Protein AF-A0A952HB57-F1 (afdb_monomer)

Mean predicted aligned error: 13.83 Å

pLDDT: mean 78.72, std 22.83, range [28.81, 97.88]

Sequence (196 aa):
MRFVLAIVAFVVAAVMIVAGIAQRTVFAPPSHIEAATSVSGDPRYLVIDGSVLNAHPGQQTLNVTGAPDQAKQVVAYGRTADMKAWLEDQKYVAVGYKKTTGALTTKTVTPKPAKGSDDKGDAGGAAGGTATPAPTPATTATPSAGASSSGTGTAAQAAGPNPAGSDLWLEEFDGEAAQVTRMNIPDDVSVIVASD

Foldseek 3Di:
DVVVVVVVVVVVVVVVVVVVVCCVPVVDPDPDQDADDDDPDQAQKEKEFLCQQVVDDDKGKDADDDFPALQLKKKFKFFPVLVCVLCPQGWYKYWHADNVVRYIDIDIDGDDPPPDPPPPDDDDDDDDDDDDDDDDDDDDDDDDDDDDDDDPDPPPPDDDDRPPPDPRTPDMDGRPRNRIDIDDDDRRMMMMIGGD

Radius of gyration: 30.18 Å; Cα contacts (8 Å, |Δi|>4): 238; chains: 1; bounding box: 70×45×106 Å

Solvent-accessible surface area (backbone atoms only — not comparable to full-atom values): 12552 Å² total; per-residue (Å²): 113,72,67,61,53,50,52,52,52,48,53,52,50,54,50,52,52,52,48,54,51,40,50,71,55,80,63,44,74,79,95,68,87,84,71,74,76,88,84,82,83,80,64,46,29,35,36,40,44,13,55,46,68,54,70,52,94,72,80,43,74,51,77,54,80,87,54,87,33,50,76,58,21,34,29,34,30,22,44,40,69,54,51,52,57,73,43,59,68,53,58,32,31,40,45,43,64,39,83,93,77,65,38,55,44,80,44,81,44,70,50,74,77,76,78,73,80,84,75,75,85,80,88,86,86,88,89,85,87,86,83,88,86,84,90,85,89,88,88,86,89,88,83,90,86,81,90,79,91,79,78,90,64,84,73,76,89,84,72,81,86,76,72,80,90,51,86,69,45,79,49,77,28,56,19,78,55,31,27,64,40,77,50,79,64,56,65,64,26,23,37,42,38,37,40,90

Secondary structure (DSSP, 8-state):
-HHHHHHHHHHHHHHHHHHHHHHHHTSPPPSS--------S--SEEEEEHHHHTTSSS-EEEE----SSGGG-EEEEEEHHHHHHHHTT--EEEEEEETTTTEEEEEEE-PPPP------------------------------------------SSS----TT-TT-SEEEEGGGGTEEEE---TTEEEEEE--

Structure (mmCIF, N/CA/C/O backbone):
data_AF-A0A952HB57-F1
#
_entry.id   AF-A0A952HB57-F1
#
loop_
_atom_site.group_PDB
_atom_site.id
_atom_site.type_symbol
_atom_site.label_atom_id
_atom_site.label_alt_id
_atom_site.label_comp_id
_atom_site.label_asym_id
_atom_site.label_entity_id
_atom_site.label_seq_id
_atom_site.pdbx_PDB_ins_code
_atom_site.Cartn_x
_atom_site.Cartn_y
_atom_site.Cartn_z
_atom_site.occupancy
_atom_site.B_iso_or_equiv
_atom_site.auth_seq_id
_atom_site.auth_comp_id
_atom_site.auth_asym_id
_atom_site.auth_atom_id
_atom_site.pdbx_PDB_model_num
ATOM 1 N N . MET A 1 1 ? 36.851 -0.485 -53.068 1.00 68.94 1 MET A N 1
ATOM 2 C CA . MET A 1 1 ? 36.183 -1.608 -52.371 1.00 68.94 1 MET A CA 1
ATOM 3 C C . MET A 1 1 ? 36.399 -1.593 -50.853 1.00 68.94 1 MET A C 1
ATOM 5 O O . MET A 1 1 ? 35.417 -1.446 -50.145 1.00 68.94 1 MET A O 1
ATOM 9 N N . ARG A 1 2 ? 37.638 -1.653 -50.326 1.00 85.62 2 ARG A N 1
ATOM 10 C CA . ARG A 1 2 ? 37.901 -1.725 -48.864 1.00 85.62 2 ARG A CA 1
ATOM 11 C C . ARG A 1 2 ? 37.397 -0.540 -48.019 1.00 85.62 2 ARG A C 1
ATOM 13 O O . ARG A 1 2 ? 36.854 -0.755 -46.947 1.00 85.62 2 ARG A O 1
ATOM 20 N N . PHE A 1 3 ? 37.530 0.695 -48.511 1.00 86.81 3 PHE A N 1
ATOM 21 C CA . PHE A 1 3 ? 37.102 1.892 -47.769 1.00 86.81 3 PHE A CA 1
ATOM 22 C C . PHE A 1 3 ? 35.577 2.042 -47.689 1.00 86.81 3 PHE A C 1
ATOM 24 O O . PHE A 1 3 ? 35.059 2.411 -46.645 1.00 86.81 3 PHE A O 1
ATOM 31 N N . VAL A 1 4 ? 34.851 1.692 -48.756 1.00 91.06 4 VAL A N 1
ATOM 32 C CA . VAL A 1 4 ? 33.376 1.697 -48.759 1.00 91.06 4 VAL A CA 1
ATOM 33 C C . VAL A 1 4 ? 32.842 0.673 -47.757 1.00 91.06 4 VAL A C 1
ATOM 35 O O . VAL A 1 4 ? 31.962 0.985 -46.965 1.00 91.06 4 VAL A O 1
ATOM 38 N N . LEU A 1 5 ? 33.433 -0.525 -47.737 1.00 92.69 5 LEU A N 1
ATOM 39 C CA . LEU A 1 5 ? 33.061 -1.590 -46.805 1.00 92.69 5 LEU A CA 1
ATOM 40 C C . LEU A 1 5 ? 33.367 -1.202 -45.346 1.00 92.69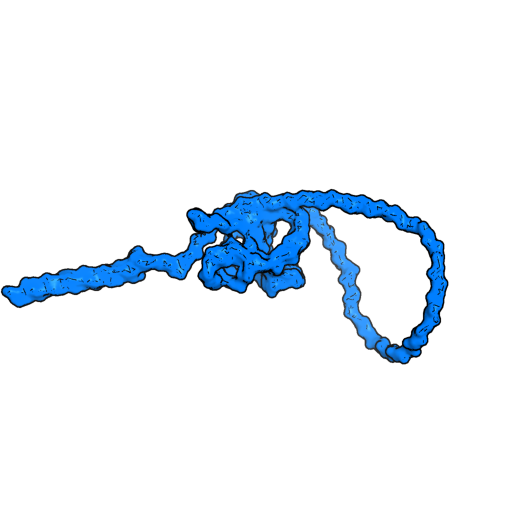 5 LEU A C 1
ATOM 42 O O . LEU A 1 5 ? 32.567 -1.487 -44.462 1.00 92.69 5 LEU A O 1
ATOM 46 N N . ALA A 1 6 ? 34.464 -0.473 -45.103 1.00 94.44 6 ALA A N 1
ATOM 47 C CA . ALA A 1 6 ? 34.793 0.072 -43.784 1.00 94.44 6 ALA A CA 1
ATOM 48 C C . ALA A 1 6 ? 33.782 1.129 -43.307 1.00 94.44 6 ALA A C 1
ATOM 50 O O . ALA A 1 6 ? 33.365 1.096 -42.153 1.00 94.44 6 ALA A O 1
ATOM 51 N N . ILE A 1 7 ? 33.345 2.032 -44.192 1.00 95.06 7 ILE A N 1
ATOM 52 C CA . ILE A 1 7 ? 32.326 3.041 -43.863 1.00 95.06 7 ILE A CA 1
ATOM 53 C C . ILE A 1 7 ? 30.986 2.365 -43.546 1.00 95.06 7 ILE A C 1
ATOM 55 O O . ILE A 1 7 ? 30.358 2.696 -42.544 1.00 95.06 7 ILE A O 1
ATOM 59 N N . VAL A 1 8 ? 30.566 1.379 -44.346 1.00 96.69 8 VAL A N 1
ATOM 60 C CA . VAL A 1 8 ? 29.330 0.620 -44.087 1.00 96.69 8 VAL A CA 1
ATOM 61 C C . VAL A 1 8 ? 29.410 -0.118 -42.750 1.00 96.69 8 VAL A C 1
ATOM 63 O O . VAL A 1 8 ? 28.491 -0.009 -41.942 1.00 96.69 8 VAL A O 1
ATOM 66 N N . ALA A 1 9 ? 30.516 -0.816 -42.477 1.00 96.12 9 ALA A N 1
ATOM 67 C CA . ALA A 1 9 ? 30.717 -1.508 -41.205 1.00 96.12 9 ALA A CA 1
ATOM 68 C C . ALA A 1 9 ? 30.687 -0.542 -40.008 1.00 96.12 9 ALA A C 1
ATOM 70 O O . ALA A 1 9 ? 30.102 -0.864 -38.977 1.00 96.12 9 ALA A O 1
ATOM 71 N N . PHE A 1 10 ? 31.256 0.659 -40.155 1.00 97.12 10 PHE A N 1
ATOM 72 C CA . PHE A 1 10 ? 31.215 1.695 -39.124 1.00 97.12 10 PHE A CA 1
ATOM 73 C C . PHE A 1 10 ? 29.789 2.186 -38.845 1.00 97.12 10 PHE A C 1
ATOM 75 O O . PHE A 1 10 ? 29.395 2.293 -37.687 1.00 97.12 10 PHE A O 1
ATOM 82 N N . VAL A 1 11 ? 28.987 2.429 -39.886 1.00 97.62 11 VAL A N 1
ATOM 83 C CA . VAL A 1 11 ? 27.580 2.830 -39.718 1.00 97.62 11 VAL A CA 1
ATOM 84 C C . VAL A 1 11 ? 26.773 1.722 -39.041 1.00 97.62 11 VAL A C 1
ATOM 86 O O . VAL A 1 11 ? 26.019 1.999 -38.113 1.00 97.62 11 VAL A O 1
ATOM 89 N N . VAL A 1 12 ? 26.966 0.461 -39.439 1.00 97.88 12 VAL A N 1
ATOM 90 C CA . VAL A 1 12 ? 26.308 -0.685 -38.789 1.00 97.88 12 VAL A CA 1
ATOM 91 C C . VAL A 1 12 ? 26.716 -0.794 -37.317 1.00 97.88 12 VAL A C 1
ATOM 93 O O . VAL A 1 12 ? 25.856 -1.005 -36.463 1.00 97.88 12 VAL A O 1
ATOM 96 N N . ALA A 1 13 ? 27.999 -0.598 -37.001 1.00 97.56 13 ALA A N 1
ATOM 97 C CA . ALA A 1 13 ? 28.477 -0.576 -35.621 1.00 97.56 13 ALA A CA 1
ATOM 98 C C . ALA A 1 13 ? 27.826 0.560 -34.815 1.00 97.56 13 ALA A C 1
ATOM 100 O O . ALA A 1 13 ? 27.343 0.321 -33.711 1.00 97.56 13 ALA A O 1
ATOM 101 N N . ALA A 1 14 ? 27.737 1.768 -35.379 1.00 97.69 14 ALA A N 1
ATOM 102 C CA . ALA A 1 14 ? 27.063 2.895 -34.740 1.00 97.69 14 ALA A CA 1
ATOM 103 C C . ALA A 1 14 ? 25.577 2.597 -34.465 1.00 97.69 14 ALA A C 1
ATOM 105 O O . ALA A 1 14 ? 25.095 2.852 -33.362 1.00 97.69 14 ALA A O 1
ATOM 106 N N . VAL A 1 15 ? 24.866 1.984 -35.419 1.00 97.56 15 VAL A N 1
ATOM 107 C CA . VAL A 1 15 ? 23.466 1.561 -35.238 1.00 97.56 15 VAL A CA 1
ATOM 108 C C . VAL A 1 15 ? 23.338 0.505 -34.140 1.00 97.56 15 VAL A C 1
ATOM 110 O O . VAL A 1 15 ? 22.457 0.626 -33.295 1.00 97.56 15 VAL A O 1
ATOM 113 N N . MET A 1 16 ? 24.219 -0.498 -34.102 1.00 96.62 16 MET A N 1
ATOM 114 C CA . MET A 1 16 ? 24.219 -1.536 -33.061 1.00 96.62 16 MET A CA 1
ATOM 115 C C . MET A 1 16 ? 24.488 -0.962 -31.664 1.00 96.62 16 MET A C 1
ATOM 117 O O . MET A 1 16 ? 23.865 -1.397 -30.699 1.00 96.62 16 MET A O 1
ATOM 121 N N . ILE A 1 17 ? 25.359 0.048 -31.548 1.00 96.50 17 ILE A N 1
ATOM 122 C CA . ILE A 1 17 ? 25.600 0.755 -30.282 1.00 96.50 17 ILE A CA 1
ATOM 123 C C . ILE 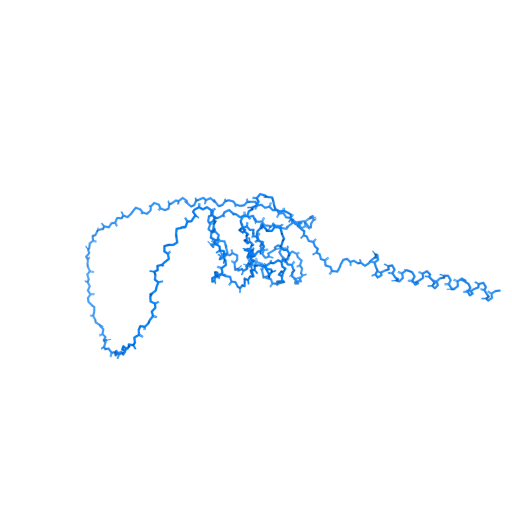A 1 17 ? 24.332 1.490 -29.835 1.00 96.50 17 ILE A C 1
ATOM 125 O O . ILE A 1 17 ? 23.900 1.323 -28.696 1.00 96.50 17 ILE A O 1
ATOM 129 N N . VAL A 1 18 ? 23.701 2.261 -30.727 1.00 96.19 18 VAL A N 1
ATOM 130 C CA . VAL A 1 18 ? 22.455 2.982 -30.411 1.00 96.19 18 VAL A CA 1
ATOM 131 C C . VAL A 1 18 ? 21.330 2.008 -30.059 1.00 96.19 18 VAL A C 1
ATOM 133 O O . VAL A 1 18 ? 20.618 2.230 -29.083 1.00 96.19 18 VAL A O 1
ATOM 136 N N . ALA A 1 19 ? 21.198 0.903 -30.795 1.00 95.19 19 ALA A N 1
ATOM 137 C CA . ALA A 1 19 ? 20.218 -0.140 -30.514 1.00 95.19 19 ALA A CA 1
ATOM 138 C C . ALA A 1 19 ? 20.462 -0.805 -29.151 1.00 95.19 19 ALA A C 1
ATOM 140 O O . ALA A 1 19 ? 19.515 -0.998 -28.392 1.00 95.19 19 ALA A O 1
ATOM 141 N N . GLY A 1 20 ? 21.720 -1.092 -28.803 1.00 93.75 20 GLY A N 1
ATOM 142 C CA . GLY A 1 20 ? 22.081 -1.633 -27.492 1.00 93.75 20 GLY A CA 1
ATOM 143 C C . GLY A 1 20 ? 21.748 -0.670 -26.347 1.00 93.75 20 GLY A C 1
ATOM 144 O O . GLY A 1 20 ? 21.217 -1.088 -25.318 1.00 93.75 20 GLY A O 1
ATOM 145 N N . ILE A 1 21 ? 21.978 0.633 -26.541 1.00 94.38 21 ILE A N 1
ATOM 146 C CA . ILE A 1 21 ? 21.579 1.669 -25.575 1.00 94.38 21 ILE A CA 1
ATOM 147 C C . ILE A 1 21 ? 20.051 1.738 -25.459 1.00 94.38 21 ILE A C 1
ATOM 149 O O . ILE A 1 21 ? 19.524 1.765 -24.346 1.00 94.38 21 ILE A O 1
ATOM 153 N N . ALA A 1 22 ? 19.330 1.723 -26.583 1.00 92.25 22 ALA A N 1
ATOM 154 C CA . ALA A 1 22 ? 17.870 1.773 -26.610 1.00 92.25 22 ALA A CA 1
ATOM 155 C C . ALA A 1 22 ? 17.229 0.560 -25.911 1.00 92.25 22 ALA A C 1
ATOM 157 O O . ALA A 1 22 ? 16.284 0.729 -25.141 1.00 92.25 22 ALA A O 1
ATOM 158 N N . GLN A 1 23 ? 17.767 -0.650 -26.111 1.00 92.62 23 GLN A N 1
ATOM 159 C CA . GLN A 1 23 ? 17.293 -1.871 -25.444 1.00 92.62 23 GLN A CA 1
ATOM 160 C C . GLN A 1 23 ? 17.383 -1.786 -23.921 1.00 92.62 23 GLN A C 1
ATOM 162 O O . GLN A 1 23 ? 16.503 -2.276 -23.220 1.00 92.62 23 GLN A O 1
ATOM 167 N N . ARG A 1 24 ? 18.433 -1.143 -23.404 1.00 88.88 24 ARG A N 1
ATOM 168 C CA . ARG A 1 24 ? 18.648 -1.003 -21.962 1.00 88.88 24 ARG A CA 1
ATOM 169 C C . ARG A 1 24 ? 17.904 0.178 -21.334 1.00 88.88 24 ARG A C 1
ATOM 171 O O . ARG A 1 24 ? 17.886 0.286 -20.113 1.00 88.88 24 ARG A O 1
ATOM 178 N N . THR A 1 25 ? 17.323 1.066 -22.137 1.00 87.44 25 THR A N 1
ATOM 179 C CA . THR A 1 25 ? 16.721 2.313 -21.648 1.00 87.44 25 THR A CA 1
ATOM 180 C C . THR A 1 25 ? 15.242 2.381 -21.989 1.00 87.44 25 THR A C 1
ATOM 182 O O . THR A 1 25 ? 14.403 2.194 -21.120 1.00 87.44 25 THR A O 1
ATOM 185 N N . VAL A 1 26 ? 14.921 2.604 -23.260 1.00 86.88 26 VAL A N 1
ATOM 186 C CA . VAL A 1 26 ? 13.552 2.853 -23.726 1.00 86.88 26 VAL A CA 1
ATOM 187 C C . VAL A 1 26 ? 12.740 1.563 -23.815 1.00 86.88 26 VAL A C 1
ATOM 189 O O . VAL A 1 26 ? 11.538 1.577 -23.579 1.00 86.88 26 VAL A O 1
ATOM 192 N N . PHE A 1 27 ? 13.391 0.444 -24.139 1.00 87.00 27 PHE A N 1
ATOM 193 C CA . PHE A 1 27 ? 12.724 -0.857 -24.253 1.00 87.00 27 PHE A CA 1
ATOM 194 C C . PHE A 1 27 ? 12.890 -1.739 -23.014 1.00 87.00 27 PHE A C 1
ATOM 196 O O . PHE A 1 27 ? 12.451 -2.889 -23.025 1.00 87.00 27 PHE A O 1
ATOM 203 N N . ALA A 1 28 ? 13.522 -1.226 -21.955 1.00 85.75 28 ALA A N 1
ATOM 204 C CA . ALA A 1 28 ? 13.600 -1.954 -20.702 1.00 85.75 28 ALA A CA 1
ATOM 205 C C . ALA A 1 28 ? 12.199 -1.998 -20.064 1.00 85.75 28 ALA A C 1
ATOM 207 O O . ALA A 1 28 ? 11.572 -0.947 -19.907 1.00 85.75 28 ALA A O 1
ATOM 208 N N . PRO A 1 29 ? 11.679 -3.185 -19.703 1.00 81.69 29 PRO A N 1
ATOM 209 C CA . PRO A 1 29 ? 10.420 -3.272 -18.980 1.00 81.69 29 PRO A CA 1
ATOM 210 C C . PRO A 1 29 ? 10.553 -2.628 -17.588 1.00 81.69 29 PRO A C 1
ATOM 212 O O . PRO A 1 29 ? 11.665 -2.555 -17.051 1.00 81.69 29 PRO A O 1
ATOM 215 N N . PRO A 1 30 ? 9.439 -2.190 -16.973 1.00 83.75 30 PRO A N 1
ATOM 216 C CA . PRO A 1 30 ? 9.445 -1.701 -15.599 1.00 83.75 30 PRO A CA 1
ATOM 217 C C . PRO A 1 30 ? 10.068 -2.731 -14.652 1.00 83.75 30 PRO A C 1
ATOM 219 O O . PRO A 1 30 ? 9.760 -3.921 -14.720 1.00 83.75 30 PRO A O 1
ATOM 222 N N . SER A 1 31 ? 10.945 -2.275 -13.758 1.00 83.94 31 SER A N 1
ATOM 223 C CA . SER A 1 31 ? 11.592 -3.138 -12.759 1.00 83.94 31 SER A CA 1
ATOM 224 C C . SER A 1 31 ? 10.693 -3.461 -11.561 1.00 83.94 31 SER A C 1
ATOM 226 O O . SER A 1 31 ? 11.061 -4.277 -10.721 1.00 83.94 31 SER A O 1
ATOM 228 N N . HIS A 1 32 ? 9.538 -2.805 -11.470 1.00 86.38 32 HIS A N 1
ATOM 229 C CA . HIS A 1 32 ? 8.575 -2.909 -10.384 1.00 86.38 32 HIS A CA 1
ATOM 230 C C . HIS A 1 32 ? 7.168 -2.615 -10.917 1.00 86.38 32 HIS A C 1
ATOM 232 O O . HIS A 1 32 ? 7.003 -2.019 -11.985 1.00 86.38 32 HIS A O 1
ATOM 238 N N . ILE A 1 33 ? 6.158 -3.069 -10.181 1.00 87.38 33 ILE A N 1
ATOM 239 C CA . ILE A 1 33 ? 4.750 -2.833 -10.492 1.00 87.38 33 ILE A CA 1
ATOM 240 C C . ILE A 1 33 ? 4.229 -1.817 -9.485 1.00 87.38 33 ILE A C 1
ATOM 242 O O . ILE A 1 33 ? 4.293 -2.059 -8.281 1.00 87.38 33 ILE A O 1
ATOM 246 N N . GLU A 1 34 ? 3.708 -0.700 -9.980 1.00 89.38 34 GLU A N 1
ATOM 247 C CA . GLU A 1 34 ? 3.105 0.340 -9.150 1.00 89.38 34 GLU A CA 1
ATOM 248 C C . GLU A 1 34 ? 1.594 0.368 -9.350 1.00 89.38 34 GLU A C 1
ATOM 250 O O . GLU A 1 34 ? 1.091 0.306 -10.474 1.00 89.38 34 GLU A O 1
ATOM 255 N N . ALA A 1 35 ? 0.863 0.492 -8.245 1.00 89.44 35 ALA A N 1
ATOM 256 C CA . ALA A 1 35 ? -0.556 0.791 -8.257 1.00 89.44 35 ALA A CA 1
ATOM 257 C C . ALA A 1 35 ? -0.830 1.858 -7.197 1.00 89.44 35 ALA A C 1
ATOM 259 O O . ALA A 1 35 ? -0.390 1.736 -6.056 1.00 89.44 35 ALA A O 1
ATOM 260 N N . ALA A 1 36 ? -1.557 2.903 -7.579 1.00 90.75 36 ALA A N 1
ATOM 261 C CA . ALA A 1 36 ? -1.876 4.024 -6.707 1.00 90.75 36 ALA A CA 1
ATOM 262 C C . ALA A 1 36 ? -3.387 4.257 -6.673 1.00 90.75 36 ALA A C 1
ATOM 264 O O . ALA A 1 36 ? -4.091 4.037 -7.660 1.00 90.75 36 ALA A O 1
ATOM 265 N N . THR A 1 37 ? -3.885 4.715 -5.528 1.00 90.50 37 THR A N 1
ATOM 266 C CA . THR A 1 37 ? -5.258 5.196 -5.377 1.00 90.50 37 THR A CA 1
ATOM 267 C C . THR A 1 37 ? -5.270 6.395 -4.445 1.00 90.50 37 THR A C 1
ATOM 269 O O . THR A 1 37 ? -4.560 6.417 -3.446 1.00 90.50 37 THR A O 1
ATOM 272 N N . SER A 1 38 ? -6.102 7.384 -4.756 1.00 88.75 38 SER A N 1
ATOM 273 C CA . SER A 1 38 ? -6.426 8.478 -3.843 1.00 88.75 38 SER A CA 1
ATOM 274 C C . SER A 1 38 ? -7.710 8.151 -3.095 1.00 88.75 38 SER A C 1
ATOM 276 O O . SER A 1 38 ? -8.647 7.601 -3.682 1.00 88.75 38 SER A O 1
ATOM 278 N N . VAL A 1 39 ? -7.782 8.519 -1.821 1.00 86.44 39 VAL A N 1
ATOM 279 C CA . VAL A 1 39 ? -8.996 8.368 -1.018 1.00 86.44 39 VAL A CA 1
ATOM 280 C C . VAL A 1 39 ? -9.548 9.747 -0.702 1.00 86.44 39 VAL A C 1
ATOM 282 O O . VAL A 1 39 ? -8.826 10.610 -0.222 1.00 86.44 39 VAL A O 1
ATOM 285 N N . SER A 1 40 ? -10.819 9.972 -1.024 1.00 79.12 40 SER A N 1
ATOM 286 C CA . SER A 1 40 ? -11.493 11.252 -0.790 1.00 79.12 40 SER A CA 1
ATOM 287 C C . SER A 1 40 ? -12.289 11.222 0.516 1.00 79.12 40 SER A C 1
ATOM 289 O O . SER A 1 40 ? -12.868 10.190 0.860 1.00 79.12 40 SER A O 1
ATOM 291 N N . GLY A 1 41 ? -12.388 12.369 1.195 1.00 73.94 41 GLY A N 1
ATOM 292 C CA . GLY A 1 41 ? -13.254 12.549 2.366 1.00 73.94 41 GLY A CA 1
ATOM 293 C C . GLY A 1 41 ? -12.621 12.187 3.710 1.00 73.94 41 GLY A C 1
ATOM 294 O O . GLY A 1 41 ? -13.353 11.745 4.594 1.00 73.94 41 GLY A O 1
ATOM 295 N N . ASP A 1 42 ? -11.297 12.339 3.823 1.00 75.62 42 ASP A N 1
ATOM 296 C CA . ASP A 1 42 ? -10.493 12.256 5.053 1.00 75.62 42 ASP A CA 1
ATOM 297 C C . ASP A 1 42 ? -10.915 11.128 6.012 1.00 75.62 42 ASP A C 1
ATOM 299 O O . ASP A 1 42 ? -11.306 11.374 7.158 1.00 75.62 42 ASP A O 1
ATOM 303 N N . PRO A 1 43 ? -10.913 9.860 5.553 1.00 85.75 43 PRO A N 1
ATOM 304 C CA . PRO A 1 43 ? -11.205 8.752 6.442 1.00 85.75 43 PRO A CA 1
ATOM 305 C C . PRO A 1 43 ? -10.083 8.601 7.467 1.00 85.75 43 PRO A C 1
ATOM 307 O O . PRO A 1 43 ? -8.914 8.506 7.109 1.00 85.75 43 PRO A O 1
ATOM 310 N N . ARG A 1 44 ? -10.461 8.485 8.741 1.00 89.69 44 ARG A N 1
ATOM 311 C CA . ARG A 1 44 ? -9.510 8.240 9.831 1.00 89.69 44 ARG A CA 1
ATOM 312 C C . ARG A 1 44 ? -8.759 6.919 9.678 1.00 89.69 44 ARG A C 1
ATOM 314 O O . ARG A 1 44 ? -7.595 6.854 10.046 1.00 89.69 44 ARG A O 1
ATOM 321 N N . TYR A 1 45 ? -9.427 5.886 9.160 1.00 93.12 45 TYR A N 1
ATOM 322 C CA . TYR A 1 45 ? -8.852 4.555 8.985 1.00 93.12 45 TYR A CA 1
ATOM 323 C C . TYR A 1 45 ? -8.943 4.094 7.542 1.00 93.12 45 TYR A C 1
ATOM 325 O O . TYR A 1 45 ? -9.999 4.162 6.899 1.00 93.12 45 TYR A O 1
ATOM 333 N N . LEU A 1 46 ? -7.847 3.523 7.075 1.00 94.50 46 LEU A N 1
ATOM 334 C CA . LEU A 1 46 ? -7.742 2.822 5.816 1.00 94.50 46 LEU A CA 1
ATOM 335 C C . LEU A 1 46 ? -7.183 1.426 6.075 1.00 94.50 46 LEU A C 1
ATOM 337 O O . LEU A 1 46 ? -6.271 1.249 6.872 1.00 94.50 46 LEU A O 1
ATOM 341 N N . VAL A 1 47 ? -7.764 0.433 5.416 1.00 95.62 47 VAL A N 1
ATOM 342 C CA . VAL A 1 47 ? -7.422 -0.979 5.578 1.00 95.62 47 VAL A CA 1
ATOM 343 C C . VAL A 1 47 ? -7.007 -1.542 4.232 1.00 95.62 47 VAL A C 1
ATOM 345 O O . VAL A 1 47 ? -7.726 -1.387 3.242 1.00 95.62 47 VAL A O 1
ATOM 348 N N . ILE A 1 48 ? -5.866 -2.219 4.210 1.00 96.50 48 ILE A N 1
ATOM 349 C CA . ILE A 1 48 ? -5.332 -2.918 3.045 1.00 96.50 48 ILE A CA 1
ATOM 350 C C . ILE A 1 48 ? -5.176 -4.386 3.432 1.00 96.50 48 ILE A C 1
ATOM 352 O O . ILE A 1 48 ? -4.333 -4.728 4.261 1.00 96.50 48 ILE A O 1
ATOM 356 N N . ASP A 1 49 ? -5.990 -5.256 2.837 1.00 95.50 49 ASP A N 1
ATOM 357 C CA . ASP A 1 49 ? -5.893 -6.696 3.088 1.00 95.50 49 ASP A CA 1
ATOM 358 C C . ASP A 1 49 ? -4.578 -7.260 2.509 1.00 95.50 49 ASP A C 1
ATOM 360 O O . ASP A 1 49 ? -4.129 -6.837 1.439 1.00 95.50 49 ASP A O 1
ATOM 364 N N . GLY A 1 50 ? -3.994 -8.282 3.142 1.00 94.00 50 GLY A N 1
ATOM 365 C CA . GLY A 1 50 ? -2.774 -8.941 2.653 1.00 94.00 50 GLY A CA 1
ATOM 366 C C . GLY A 1 50 ? -2.911 -9.465 1.225 1.00 94.00 50 GLY A C 1
ATOM 367 O O . GLY A 1 50 ? -2.010 -9.296 0.412 1.00 94.00 50 GLY A O 1
ATOM 368 N N . SER A 1 51 ? -4.095 -9.961 0.854 1.00 94.12 51 SER A N 1
ATOM 369 C CA . SER A 1 51 ? -4.390 -10.400 -0.521 1.00 94.12 51 SER A CA 1
ATOM 370 C C . SER A 1 51 ? -4.261 -9.300 -1.592 1.00 94.12 51 SER A C 1
ATOM 372 O O . SER A 1 51 ? -4.045 -9.602 -2.768 1.00 94.12 51 SER A O 1
ATOM 374 N N . VAL A 1 52 ? -4.389 -8.023 -1.211 1.00 94.44 52 VAL A N 1
ATOM 375 C CA . VAL A 1 52 ? -4.182 -6.867 -2.099 1.00 94.44 52 VAL A CA 1
ATOM 376 C C . VAL A 1 52 ? -2.698 -6.607 -2.292 1.00 94.44 52 VAL A C 1
ATOM 378 O O . VAL A 1 52 ? -2.257 -6.393 -3.419 1.00 94.44 52 VAL A O 1
ATOM 381 N N . LEU A 1 53 ? -1.927 -6.674 -1.208 1.00 93.25 53 LEU A N 1
ATOM 382 C CA . LEU A 1 53 ? -0.474 -6.531 -1.240 1.00 93.25 53 LEU A CA 1
ATOM 383 C C . LEU A 1 53 ? 0.168 -7.709 -1.996 1.00 93.25 53 LEU A C 1
ATOM 385 O O . LEU A 1 53 ? 1.028 -7.504 -2.851 1.00 93.25 53 LEU A O 1
ATOM 389 N N . ASN A 1 54 ? -0.354 -8.922 -1.809 1.00 93.50 54 ASN A N 1
ATOM 390 C CA . ASN A 1 54 ? 0.062 -10.154 -2.486 1.00 93.50 54 ASN A CA 1
ATOM 391 C C . ASN A 1 54 ? -0.553 -10.344 -3.881 1.00 93.50 54 ASN A C 1
ATOM 393 O O . ASN A 1 54 ? -0.479 -11.433 -4.456 1.00 93.50 54 ASN A O 1
ATOM 397 N N . ALA A 1 55 ? -1.143 -9.300 -4.474 1.00 92.69 55 ALA A N 1
ATOM 398 C CA . ALA A 1 55 ? -1.641 -9.366 -5.847 1.00 92.69 55 ALA A CA 1
ATOM 399 C C . ALA A 1 55 ? -0.544 -9.744 -6.862 1.00 92.69 55 ALA A C 1
ATOM 401 O O . ALA A 1 55 ? -0.851 -10.328 -7.905 1.00 92.69 55 ALA A O 1
ATOM 402 N N . HIS A 1 56 ? 0.716 -9.443 -6.533 1.00 91.06 56 HIS A N 1
ATOM 403 C CA . HIS A 1 56 ? 1.906 -9.877 -7.254 1.00 91.06 56 HIS A CA 1
ATOM 404 C C . HIS A 1 56 ? 2.908 -10.537 -6.299 1.00 91.06 56 HIS A C 1
ATOM 406 O O . HIS A 1 56 ? 2.996 -10.138 -5.138 1.00 91.06 56 HIS A O 1
ATOM 412 N N . PRO A 1 57 ? 3.691 -11.521 -6.778 1.00 88.12 57 PRO A N 1
ATOM 413 C CA . PRO A 1 57 ? 4.736 -12.136 -5.972 1.00 88.12 57 PRO A CA 1
ATOM 414 C C . PRO A 1 57 ? 5.890 -11.158 -5.710 1.00 88.12 57 PRO A C 1
ATOM 416 O O . PRO A 1 57 ? 6.297 -10.417 -6.606 1.00 88.12 57 PRO A O 1
ATOM 419 N N . GLY A 1 58 ? 6.472 -11.226 -4.512 1.00 88.69 58 GLY A N 1
ATOM 420 C CA . GLY A 1 58 ? 7.651 -10.450 -4.125 1.00 88.69 58 GLY A CA 1
ATOM 421 C C . GLY A 1 58 ? 7.436 -9.622 -2.860 1.00 88.69 58 GLY A C 1
ATOM 422 O O . GLY A 1 58 ? 6.381 -9.671 -2.241 1.00 88.69 58 GLY A O 1
ATOM 423 N N . GLN A 1 59 ? 8.470 -8.874 -2.475 1.00 89.69 59 GLN A N 1
ATOM 424 C CA . GLN A 1 59 ? 8.413 -7.934 -1.353 1.00 89.69 59 GLN A CA 1
ATOM 425 C C . GLN A 1 59 ? 7.634 -6.683 -1.765 1.00 89.69 59 GLN A C 1
ATOM 427 O O . GLN A 1 59 ? 7.903 -6.119 -2.829 1.00 89.69 59 GLN A O 1
ATOM 432 N N . GLN A 1 60 ? 6.711 -6.223 -0.922 1.00 92.69 60 GLN A N 1
ATOM 433 C CA . GLN A 1 60 ? 5.940 -5.013 -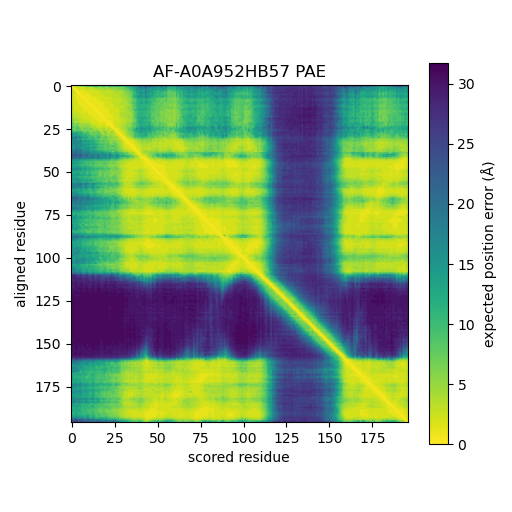1.183 1.00 92.69 60 GLN A CA 1
ATOM 434 C C . GLN A 1 60 ? 6.577 -3.796 -0.516 1.00 92.69 60 GLN A C 1
ATOM 436 O O . GLN A 1 60 ? 7.211 -3.877 0.537 1.00 92.69 60 GLN A O 1
ATOM 441 N N . THR A 1 61 ? 6.391 -2.637 -1.140 1.00 93.81 61 THR A N 1
ATOM 442 C CA . THR A 1 61 ? 6.646 -1.337 -0.516 1.00 93.81 61 THR A CA 1
ATOM 443 C C . THR A 1 61 ? 5.335 -0.568 -0.517 1.00 93.81 61 THR A C 1
ATOM 445 O O . THR A 1 61 ? 4.772 -0.318 -1.581 1.00 93.81 61 THR A O 1
ATOM 448 N N . LEU A 1 62 ? 4.842 -0.223 0.667 1.00 94.06 62 LEU A N 1
ATOM 449 C CA . LEU A 1 62 ? 3.686 0.638 0.848 1.00 94.06 62 LEU A CA 1
ATOM 450 C C . LEU A 1 62 ? 4.180 2.075 1.022 1.00 94.06 62 LEU A C 1
ATOM 452 O O . LEU A 1 62 ? 4.988 2.355 1.904 1.00 94.06 62 LEU A O 1
ATOM 456 N N . ASN A 1 63 ? 3.688 2.969 0.167 1.00 94.38 63 ASN A N 1
ATOM 457 C CA . ASN A 1 63 ? 3.910 4.404 0.285 1.00 94.38 63 ASN A CA 1
ATOM 458 C C . ASN A 1 63 ? 2.582 5.087 0.621 1.00 94.38 63 ASN A C 1
ATOM 460 O O . ASN A 1 63 ? 1.638 5.019 -0.171 1.00 94.38 63 ASN A O 1
ATOM 464 N N . VAL A 1 64 ? 2.508 5.735 1.777 1.00 92.31 64 VAL A N 1
ATOM 465 C CA . VAL A 1 64 ? 1.327 6.458 2.237 1.00 92.31 64 VAL A CA 1
ATOM 466 C C . VAL A 1 64 ? 1.673 7.931 2.391 1.00 92.31 64 VAL A C 1
ATOM 468 O O . VAL A 1 64 ? 2.596 8.300 3.104 1.00 92.31 64 VAL A O 1
ATOM 471 N N . THR A 1 65 ? 0.912 8.789 1.716 1.00 89.75 65 THR A N 1
ATOM 472 C CA . THR A 1 65 ? 1.121 10.241 1.713 1.00 89.75 65 THR A CA 1
ATOM 473 C C . THR A 1 65 ? -0.215 10.968 1.813 1.00 89.75 65 THR A C 1
ATOM 475 O O . THR A 1 65 ? -1.274 10.372 1.617 1.00 89.75 65 THR A O 1
ATOM 478 N N . GLY A 1 66 ? -0.174 12.265 2.127 1.00 84.38 66 GLY A N 1
ATOM 479 C CA . GLY A 1 66 ? -1.375 13.104 2.179 1.00 84.38 66 GLY A CA 1
ATOM 480 C C . GLY A 1 66 ? -2.159 13.045 3.493 1.00 84.38 66 GLY A C 1
ATOM 481 O O . GLY A 1 66 ? -3.232 13.634 3.561 1.00 84.38 66 GLY A O 1
ATOM 482 N N . ALA A 1 67 ? -1.632 12.386 4.534 1.00 81.25 67 ALA A N 1
ATOM 483 C CA . ALA A 1 67 ? -2.152 12.523 5.894 1.00 81.25 67 ALA A CA 1
ATOM 484 C C . ALA A 1 67 ? -2.132 14.006 6.344 1.00 81.25 67 ALA A C 1
ATOM 486 O O . ALA A 1 67 ? -1.116 14.675 6.099 1.00 81.25 67 ALA A O 1
ATOM 487 N N . PRO A 1 68 ? -3.209 14.513 6.986 1.00 79.31 68 PRO A N 1
ATOM 488 C CA . PRO A 1 68 ? -3.290 15.891 7.480 1.00 79.31 68 PRO A CA 1
ATOM 489 C C . PRO A 1 68 ? -2.157 16.247 8.448 1.00 79.31 68 PRO A C 1
ATOM 491 O O . PRO A 1 68 ? -1.497 17.270 8.261 1.00 79.31 68 PRO A O 1
ATOM 494 N N . ASP A 1 69 ? -1.887 15.375 9.424 1.00 84.88 69 ASP A N 1
ATOM 495 C CA . ASP A 1 69 ? -0.713 15.437 10.292 1.00 84.88 69 ASP A CA 1
ATOM 496 C C . ASP A 1 69 ? 0.148 14.178 10.117 1.00 84.88 69 ASP A C 1
ATOM 498 O O . ASP A 1 69 ? -0.141 13.097 10.633 1.00 84.88 69 ASP A O 1
ATOM 502 N N . GLN A 1 70 ? 1.249 14.332 9.381 1.00 84.81 70 GLN A N 1
ATOM 503 C CA . GLN A 1 70 ? 2.210 13.257 9.126 1.00 84.81 70 GLN A CA 1
ATOM 504 C C . GLN A 1 70 ? 2.843 12.721 10.416 1.00 84.81 70 GLN A C 1
ATOM 506 O O . GLN A 1 70 ? 3.199 11.553 10.463 1.00 84.81 70 GLN A O 1
ATOM 511 N N . ALA A 1 71 ? 2.974 13.538 11.470 1.00 85.88 71 ALA A N 1
ATOM 512 C CA . ALA A 1 71 ? 3.575 13.111 12.734 1.00 85.88 71 ALA A CA 1
ATOM 513 C C . ALA A 1 71 ? 2.639 12.218 13.565 1.00 85.88 71 ALA A C 1
ATOM 515 O O . ALA A 1 71 ? 3.100 11.520 14.466 1.00 85.88 71 ALA A O 1
ATOM 516 N N . LYS A 1 72 ? 1.336 12.239 13.263 1.00 87.12 72 LYS A N 1
ATOM 517 C CA . LYS A 1 72 ? 0.304 11.404 13.895 1.00 87.12 72 LYS A CA 1
ATOM 518 C C . LYS A 1 72 ? -0.120 10.224 13.030 1.00 87.12 72 LYS A C 1
ATOM 520 O O . LYS A 1 72 ? -1.030 9.489 13.407 1.00 87.12 72 LYS A O 1
ATOM 525 N N . GLN A 1 73 ? 0.497 10.060 11.864 1.00 91.44 73 GLN A N 1
ATOM 526 C CA . GLN A 1 73 ? 0.209 8.932 11.004 1.00 91.44 73 GLN A CA 1
ATOM 527 C C . GLN A 1 73 ? 0.736 7.648 11.639 1.00 91.44 73 GLN A C 1
ATOM 529 O O . GLN A 1 73 ? 1.892 7.589 12.049 1.00 91.44 73 GLN A O 1
ATOM 534 N N . VAL A 1 74 ? -0.113 6.625 11.663 1.00 94.31 74 VAL A N 1
ATOM 535 C CA . VAL A 1 74 ? 0.228 5.293 12.159 1.00 94.31 74 VAL A CA 1
ATOM 536 C C . VAL A 1 74 ? -0.030 4.292 11.049 1.00 94.31 74 VAL A C 1
ATOM 538 O O . VAL A 1 74 ? -1.106 4.279 10.448 1.00 94.31 74 VAL A O 1
ATOM 541 N N . VAL A 1 75 ? 0.949 3.441 10.776 1.00 96.38 75 VAL A N 1
ATOM 542 C CA . VAL A 1 75 ? 0.805 2.268 9.920 1.00 96.38 75 VAL A CA 1
ATOM 543 C C . VAL A 1 75 ? 1.151 1.055 10.757 1.00 96.38 75 VAL A C 1
ATOM 545 O O . VAL A 1 75 ? 2.284 0.899 11.191 1.00 96.38 75 VAL A O 1
ATOM 548 N N . ALA A 1 76 ? 0.181 0.178 10.962 1.00 96.00 76 ALA A N 1
ATOM 549 C CA . ALA A 1 76 ? 0.378 -1.058 11.700 1.00 96.00 76 ALA A CA 1
ATOM 550 C C . ALA A 1 76 ? -0.168 -2.230 10.897 1.00 96.00 76 ALA A C 1
ATOM 552 O O . ALA A 1 76 ? -1.046 -2.065 10.047 1.00 96.00 76 ALA A O 1
ATOM 553 N N . TYR A 1 77 ? 0.338 -3.428 11.153 1.00 96.38 77 TYR A N 1
ATOM 554 C CA . TYR A 1 77 ? -0.221 -4.627 10.548 1.00 96.38 77 TYR A CA 1
ATOM 555 C C . TYR A 1 77 ? -0.359 -5.753 11.560 1.00 96.38 77 TYR A C 1
ATOM 557 O O . TYR A 1 77 ? 0.440 -5.912 12.479 1.00 96.38 77 TYR A O 1
ATOM 565 N N . GLY A 1 78 ? -1.406 -6.549 11.388 1.00 96.38 78 GLY A N 1
ATOM 566 C CA . GLY A 1 78 ? -1.765 -7.626 12.300 1.00 96.38 78 GLY A CA 1
ATOM 567 C C . GLY A 1 78 ? -2.691 -8.627 11.630 1.00 96.38 78 GLY A C 1
ATOM 568 O O . GLY A 1 78 ? -3.093 -8.448 10.476 1.00 96.38 78 GLY A O 1
ATOM 569 N N . ARG A 1 79 ? -3.043 -9.707 12.336 1.00 97.50 79 ARG A N 1
ATOM 570 C CA . ARG A 1 79 ? -4.001 -10.679 11.793 1.00 97.50 79 ARG A CA 1
ATOM 571 C C . ARG A 1 79 ? -5.301 -9.962 11.449 1.00 97.50 79 ARG A C 1
ATOM 573 O O . ARG A 1 79 ? -5.827 -9.173 12.228 1.00 97.50 79 ARG A O 1
ATOM 580 N N . THR A 1 80 ? -5.851 -10.275 10.284 1.00 96.19 80 THR A N 1
ATOM 581 C CA . THR A 1 80 ? -7.025 -9.593 9.726 1.00 96.19 80 THR A CA 1
ATOM 582 C C . THR A 1 80 ? -8.234 -9.680 10.658 1.00 96.19 80 THR A C 1
ATOM 584 O O . THR A 1 80 ? -9.025 -8.742 10.730 1.00 96.19 80 THR A O 1
ATOM 587 N N . ALA A 1 81 ? -8.384 -10.795 11.379 1.00 94.50 81 ALA A N 1
ATOM 588 C CA . ALA A 1 81 ? -9.432 -10.958 12.383 1.00 94.50 81 ALA A CA 1
ATOM 589 C C . ALA A 1 81 ? -9.244 -10.001 13.572 1.00 94.50 81 ALA A C 1
ATOM 591 O O . ALA A 1 81 ? -10.203 -9.341 13.962 1.00 94.50 81 ALA A O 1
ATOM 592 N N . ASP A 1 82 ? -8.016 -9.877 14.080 1.00 95.31 82 ASP A N 1
ATOM 593 C CA . ASP A 1 82 ? -7.683 -9.030 15.231 1.00 95.31 82 ASP A CA 1
ATOM 594 C C . ASP A 1 82 ? -7.809 -7.541 14.872 1.00 95.31 82 ASP A C 1
ATOM 596 O O . ASP A 1 82 ? -8.425 -6.778 15.605 1.00 95.31 82 ASP A O 1
ATOM 600 N N . MET A 1 83 ? -7.341 -7.135 13.687 1.00 95.12 83 MET A N 1
ATOM 601 C CA . MET A 1 83 ? -7.518 -5.767 13.181 1.00 95.12 83 MET A CA 1
ATOM 602 C C . MET A 1 83 ? -8.998 -5.409 12.979 1.00 95.12 83 MET A C 1
ATOM 604 O O . MET A 1 83 ? -9.423 -4.307 13.325 1.00 95.12 83 MET A O 1
ATOM 608 N N . LYS A 1 84 ? -9.810 -6.326 12.435 1.00 92.56 84 LYS A N 1
ATOM 609 C CA . LYS A 1 84 ? -11.259 -6.104 12.291 1.00 92.56 84 LYS A CA 1
ATOM 610 C C . LYS A 1 84 ? -11.961 -6.033 13.643 1.00 92.56 84 LYS A C 1
ATOM 612 O O . LYS A 1 84 ? -12.886 -5.242 13.780 1.00 92.56 84 LYS A O 1
ATOM 617 N N . ALA A 1 85 ? -11.524 -6.834 14.614 1.00 92.62 85 ALA A N 1
ATOM 618 C CA . ALA A 1 85 ? -12.021 -6.760 15.979 1.00 92.62 85 ALA A CA 1
ATOM 619 C C . ALA A 1 85 ? -11.646 -5.422 16.629 1.00 92.62 85 ALA A C 1
ATOM 621 O O . ALA A 1 85 ? -12.516 -4.788 17.198 1.00 92.62 85 ALA A O 1
ATOM 622 N N . TRP A 1 86 ? -10.409 -4.948 16.465 1.00 93.75 86 TRP A N 1
ATOM 623 C CA . TRP A 1 86 ? -9.958 -3.652 16.983 1.00 93.75 86 TRP A CA 1
ATOM 624 C C . TRP A 1 86 ? -10.722 -2.464 16.380 1.00 93.75 86 TRP A C 1
ATOM 626 O O . TRP A 1 86 ? -11.041 -1.502 17.075 1.00 93.75 86 TRP A O 1
ATOM 636 N N . LEU A 1 87 ? -11.047 -2.536 15.083 1.00 91.62 87 LEU A N 1
ATOM 637 C CA . LEU A 1 87 ? -11.857 -1.520 14.411 1.00 91.62 87 LEU A CA 1
ATOM 638 C C . LEU A 1 87 ? -13.306 -1.491 14.909 1.00 91.62 87 LEU A C 1
ATOM 640 O O . LEU A 1 87 ? -13.942 -0.457 14.753 1.00 91.62 87 LEU A O 1
ATOM 644 N N . GLU A 1 88 ? -13.834 -2.578 15.476 1.00 87.94 88 GLU A N 1
ATOM 645 C CA . GLU A 1 88 ? -15.226 -2.706 15.934 1.00 87.94 88 GLU A CA 1
ATOM 646 C C . GLU A 1 88 ? -16.242 -2.022 14.985 1.00 87.94 88 GLU A C 1
ATOM 648 O O . GLU A 1 88 ? -16.414 -2.425 13.830 1.00 87.94 88 GLU A O 1
ATOM 653 N N . ASP A 1 89 ? -16.888 -0.953 15.471 1.00 86.38 89 ASP A N 1
ATOM 654 C CA . ASP A 1 89 ? -17.906 -0.165 14.778 1.00 86.38 89 ASP A CA 1
ATOM 655 C C . ASP A 1 89 ? -17.346 1.079 14.054 1.00 86.38 89 ASP A C 1
ATOM 657 O O . ASP A 1 89 ? -18.094 1.924 13.550 1.00 86.38 89 ASP A O 1
ATOM 661 N N . GLN A 1 90 ? -16.022 1.212 13.961 1.00 90.31 90 GLN A N 1
ATOM 662 C CA . GLN A 1 90 ? -15.376 2.336 13.295 1.00 90.31 90 GLN A CA 1
ATOM 663 C C . GLN A 1 90 ? -15.561 2.284 11.777 1.00 90.31 90 GLN A C 1
ATOM 665 O O . GLN A 1 90 ? -15.411 1.258 11.112 1.00 90.31 90 GLN A O 1
ATOM 670 N N . LYS A 1 91 ? -15.839 3.449 11.191 1.00 91.00 91 LYS A N 1
ATOM 671 C CA . LYS A 1 91 ? -15.864 3.628 9.739 1.00 91.00 91 LYS A CA 1
ATOM 672 C C . LYS A 1 91 ? -14.436 3.585 9.194 1.00 91.00 91 LYS A C 1
ATOM 674 O O . LYS A 1 91 ? -13.600 4.378 9.616 1.00 91.00 91 LYS A O 1
ATOM 679 N N . TYR A 1 92 ? -14.189 2.746 8.195 1.00 93.06 92 TYR A N 1
ATOM 680 C CA . TYR A 1 92 ? -12.894 2.660 7.514 1.00 93.06 92 TYR A CA 1
ATOM 681 C C . TYR A 1 92 ? -13.061 2.583 5.995 1.00 93.06 92 TYR A C 1
ATOM 683 O O . TYR A 1 92 ? -14.148 2.314 5.478 1.00 93.06 92 TYR A O 1
ATOM 691 N N . VAL A 1 93 ? -11.983 2.831 5.255 1.00 95.00 93 VAL A N 1
ATOM 692 C CA . VAL A 1 93 ? -11.926 2.588 3.809 1.00 95.00 93 VAL A CA 1
ATOM 693 C C . VAL A 1 93 ? -11.138 1.317 3.545 1.00 95.00 93 VAL A C 1
ATOM 695 O O . VAL A 1 93 ? -9.955 1.248 3.844 1.00 95.00 93 VAL A O 1
ATOM 698 N N . ALA A 1 94 ? -11.790 0.318 2.958 1.00 94.94 94 ALA A N 1
ATOM 699 C CA . ALA A 1 94 ? -11.129 -0.881 2.468 1.00 94.94 94 ALA A CA 1
ATOM 700 C C . ALA A 1 94 ? -10.534 -0.611 1.082 1.00 94.94 94 ALA A C 1
ATOM 702 O O . ALA A 1 94 ? -11.241 -0.160 0.172 1.00 94.94 94 ALA A O 1
ATOM 703 N N . VAL A 1 95 ? -9.251 -0.911 0.916 1.00 95.81 95 VAL A N 1
ATOM 704 C CA . VAL A 1 95 ? -8.571 -0.927 -0.378 1.00 95.81 95 VAL A CA 1
ATOM 705 C C . VAL A 1 95 ? -8.643 -2.342 -0.940 1.00 95.81 95 VAL A C 1
ATOM 707 O O . VAL A 1 95 ? -8.342 -3.305 -0.248 1.00 95.81 95 VAL A O 1
ATOM 710 N N . GLY A 1 96 ? -9.054 -2.470 -2.197 1.00 94.06 96 GLY A N 1
ATOM 711 C CA . GLY A 1 96 ? -9.112 -3.725 -2.944 1.00 94.06 96 GLY A CA 1
ATOM 712 C C . GLY A 1 96 ? -8.308 -3.645 -4.238 1.00 94.06 96 GLY A C 1
ATOM 713 O O . GLY A 1 96 ? -8.072 -2.555 -4.756 1.00 94.06 96 GLY A O 1
ATOM 714 N N . TYR A 1 97 ? -7.951 -4.793 -4.813 1.00 94.81 97 TYR A N 1
ATOM 715 C CA . TYR A 1 97 ? -7.228 -4.875 -6.085 1.00 94.81 97 TYR A CA 1
ATOM 716 C C . TYR A 1 97 ? -8.066 -5.545 -7.178 1.00 94.81 97 TYR A C 1
ATOM 718 O O . TYR A 1 97 ? -8.573 -6.656 -7.006 1.00 94.81 97 TYR A O 1
ATOM 726 N N . LYS A 1 98 ? -8.190 -4.894 -8.338 1.00 93.62 98 LYS A N 1
ATOM 727 C CA . LYS A 1 98 ? -8.859 -5.449 -9.521 1.00 93.62 98 LYS A CA 1
ATOM 728 C C . LYS A 1 98 ? -7.846 -6.076 -10.472 1.00 93.62 98 LYS A C 1
ATOM 730 O O . LYS A 1 98 ? -7.252 -5.385 -11.295 1.00 93.62 98 LYS A O 1
ATOM 735 N N . LYS A 1 99 ? -7.742 -7.409 -10.440 1.00 87.69 99 LYS A N 1
ATOM 736 C CA . LYS A 1 99 ? -6.833 -8.194 -11.302 1.00 87.69 99 LYS A CA 1
ATOM 737 C C . LYS A 1 99 ? -7.051 -7.982 -12.806 1.00 87.69 99 LYS A C 1
ATOM 739 O O . LYS A 1 99 ? -6.105 -8.080 -13.571 1.00 87.69 99 LYS A O 1
ATOM 744 N N . THR A 1 100 ? -8.275 -7.675 -13.240 1.00 88.56 100 THR A N 1
ATOM 745 C CA . THR A 1 100 ? -8.592 -7.476 -14.666 1.00 88.56 100 THR A CA 1
ATOM 746 C C . THR A 1 100 ? -8.035 -6.173 -15.230 1.00 88.56 100 THR A C 1
ATOM 748 O O . THR A 1 100 ? -7.709 -6.115 -16.409 1.00 88.56 100 THR A O 1
ATOM 751 N N . THR A 1 101 ? -7.969 -5.121 -14.411 1.00 87.94 101 THR A N 1
ATOM 752 C CA . THR A 1 101 ? -7.516 -3.784 -14.831 1.00 87.94 101 THR A CA 1
ATOM 753 C C . THR A 1 101 ? -6.160 -3.409 -14.244 1.00 87.94 101 THR A C 1
ATOM 755 O O . THR A 1 101 ? -5.625 -2.365 -14.591 1.00 87.94 101 THR A O 1
ATOM 758 N N . GLY A 1 102 ? -5.635 -4.212 -13.319 1.00 87.31 102 GLY A N 1
ATOM 759 C CA . GLY A 1 102 ? -4.412 -3.921 -12.581 1.00 87.31 102 GLY A CA 1
ATOM 760 C C . GLY A 1 102 ? -4.524 -2.753 -11.595 1.00 87.31 102 GLY A C 1
ATOM 761 O O . GLY A 1 102 ? -3.504 -2.219 -11.176 1.00 87.31 102 GLY A O 1
ATOM 762 N N . ALA A 1 103 ? -5.743 -2.330 -11.243 1.00 91.19 103 ALA A N 1
ATOM 763 C CA . ALA A 1 103 ? -5.987 -1.084 -10.514 1.00 91.19 103 ALA A CA 1
ATOM 764 C C . ALA A 1 103 ? -6.416 -1.322 -9.061 1.00 91.19 103 ALA A C 1
ATOM 766 O O . ALA A 1 103 ? -7.141 -2.278 -8.765 1.00 91.19 103 ALA A O 1
ATOM 767 N N . LEU A 1 104 ? -6.029 -0.404 -8.172 1.00 93.94 104 LEU A N 1
ATOM 768 C CA . LEU A 1 104 ? -6.573 -0.328 -6.819 1.00 93.94 104 LEU A CA 1
ATOM 769 C C . LEU A 1 104 ? -7.985 0.268 -6.840 1.00 93.94 104 LEU A C 1
ATOM 771 O O . LEU A 1 104 ? -8.355 1.054 -7.711 1.00 93.94 104 LEU A O 1
ATOM 775 N N . THR A 1 105 ? -8.789 -0.137 -5.868 1.00 93.88 105 THR A N 1
ATOM 776 C CA . THR A 1 105 ? -10.159 0.328 -5.665 1.00 93.88 105 THR A CA 1
ATOM 777 C C . THR A 1 105 ? -10.396 0.601 -4.199 1.00 93.88 105 THR A C 1
ATOM 779 O O . THR A 1 105 ? -9.788 -0.037 -3.349 1.00 93.88 105 THR A O 1
ATOM 782 N N . THR A 1 106 ? -11.294 1.527 -3.899 1.00 94.94 106 THR A N 1
ATOM 783 C CA . THR A 1 106 ? -11.612 1.914 -2.529 1.00 94.94 106 THR A CA 1
ATOM 784 C C . THR A 1 106 ? -13.094 1.703 -2.270 1.00 94.94 106 THR A C 1
ATOM 786 O O . THR A 1 106 ? -13.944 1.950 -3.129 1.00 94.94 106 THR A O 1
ATOM 789 N N . LYS A 1 107 ? -13.418 1.211 -1.077 1.00 93.56 107 LYS A N 1
ATOM 790 C CA . LYS A 1 107 ? -14.792 1.064 -0.610 1.00 93.56 107 LYS A CA 1
ATOM 791 C C . LYS A 1 107 ? -14.883 1.528 0.830 1.00 93.56 107 LYS A C 1
ATOM 793 O O . LYS A 1 107 ? -14.236 0.973 1.711 1.00 93.56 107 LYS A O 1
ATOM 798 N N . THR A 1 108 ? -15.735 2.509 1.082 1.00 93.00 108 THR A N 1
ATOM 799 C CA . THR A 1 108 ? -16.067 2.906 2.448 1.00 93.00 108 THR A CA 1
ATOM 800 C C . THR A 1 108 ? -16.922 1.827 3.105 1.00 93.00 108 THR A C 1
ATOM 802 O O . THR A 1 108 ? -17.963 1.433 2.574 1.00 93.00 108 THR A O 1
ATOM 805 N N . VAL A 1 109 ? -16.483 1.359 4.267 1.00 90.69 109 VAL A N 1
ATOM 806 C CA . VAL A 1 109 ? -17.203 0.422 5.122 1.00 90.69 109 VAL A CA 1
ATOM 807 C C . VAL A 1 109 ? -17.688 1.187 6.345 1.00 90.69 109 VAL A C 1
ATOM 809 O O . VAL A 1 109 ? -16.917 1.839 7.044 1.00 90.69 109 VAL A O 1
ATOM 812 N N . THR A 1 110 ? -18.993 1.137 6.586 1.00 84.69 110 THR A N 1
ATOM 813 C CA . THR A 1 110 ? -19.609 1.631 7.817 1.00 84.69 110 THR A CA 1
ATOM 814 C C . THR A 1 110 ? -20.199 0.415 8.513 1.00 84.69 110 THR A C 1
ATOM 816 O O . THR A 1 110 ? -21.144 -0.170 7.970 1.00 84.69 110 THR A O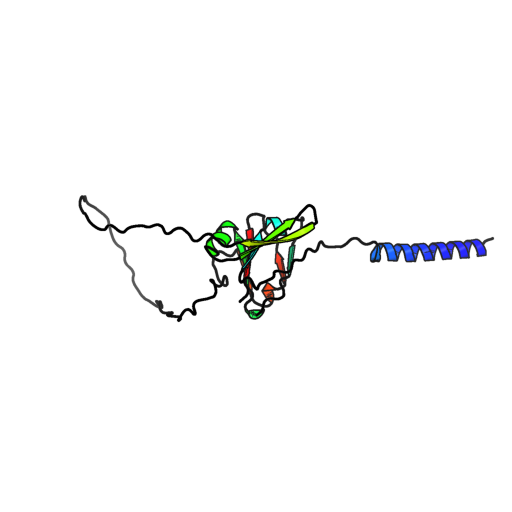 1
ATOM 819 N N . PRO A 1 111 ? -19.614 -0.028 9.637 1.00 73.19 111 PRO A N 1
ATOM 820 C CA . PRO A 1 111 ? -20.158 -1.141 10.391 1.00 73.19 111 PRO A CA 1
ATOM 821 C C . PRO A 1 111 ? -21.602 -0.857 10.790 1.00 73.19 111 PRO A C 1
ATOM 823 O O . PRO A 1 111 ? -21.990 0.276 11.088 1.00 73.19 111 PRO A O 1
ATOM 826 N N . LYS A 1 112 ? -22.431 -1.898 10.728 1.00 70.88 112 LYS A N 1
ATOM 827 C CA . LYS A 1 112 ? -23.792 -1.823 11.244 1.00 70.88 112 LYS A CA 1
ATOM 828 C C . LYS A 1 112 ? -23.669 -1.798 12.769 1.00 70.88 112 LYS A C 1
ATOM 830 O O . LYS A 1 112 ? -23.114 -2.765 13.280 1.00 70.88 112 LYS A O 1
ATOM 835 N N . PRO A 1 113 ? -24.226 -0.795 13.474 1.00 55.38 113 PRO A N 1
ATOM 836 C CA . PRO A 1 113 ? -24.172 -0.773 14.928 1.00 55.38 113 PRO A CA 1
ATOM 837 C C . PRO A 1 113 ? -24.723 -2.091 15.461 1.00 55.38 113 PRO A C 1
ATOM 839 O O . PRO A 1 113 ? -25.808 -2.528 15.039 1.00 55.38 113 PRO A O 1
ATOM 842 N N . ALA A 1 114 ? -23.952 -2.737 16.336 1.00 52.34 114 ALA A N 1
ATOM 843 C CA . ALA A 1 114 ? -24.389 -3.939 17.019 1.00 52.34 114 ALA A CA 1
ATOM 844 C C . ALA A 1 114 ? -25.752 -3.647 17.661 1.00 52.34 114 ALA A C 1
ATOM 846 O O . ALA A 1 114 ? -25.909 -2.717 18.454 1.00 52.34 114 ALA A O 1
ATOM 847 N N . LYS A 1 115 ? -26.786 -4.397 17.260 1.00 43.84 115 LYS A N 1
ATOM 848 C CA . LYS A 1 115 ? -28.084 -4.336 17.931 1.00 43.84 115 LYS A CA 1
ATOM 849 C C . LYS A 1 115 ? -27.816 -4.793 19.358 1.00 43.84 115 LYS A C 1
ATOM 851 O O . LYS A 1 115 ? -27.478 -5.960 19.538 1.00 43.84 115 LYS A O 1
ATOM 856 N N . GLY A 1 116 ? -27.897 -3.855 20.302 1.00 43.03 116 GLY A N 1
ATOM 857 C CA . GLY A 1 116 ? -27.604 -4.085 21.708 1.00 43.03 116 GLY A CA 1
ATOM 858 C C . GLY A 1 116 ? -28.193 -5.411 22.162 1.00 43.03 116 GLY A C 1
ATOM 859 O O . GLY A 1 116 ? -29.375 -5.688 21.952 1.00 43.03 116 GLY A O 1
ATOM 860 N N . SER A 1 117 ? -27.339 -6.254 22.725 1.00 42.66 117 SER A N 1
ATOM 861 C CA . SER A 1 117 ? -27.771 -7.307 23.620 1.00 42.66 117 SER A CA 1
ATOM 862 C C . SER A 1 117 ? -28.525 -6.627 24.760 1.00 42.66 117 SER A C 1
ATOM 864 O O . SER A 1 117 ? -27.909 -6.065 25.664 1.00 42.66 117 SER A O 1
ATOM 866 N N . ASP A 1 118 ? -29.856 -6.630 24.675 1.00 40.72 118 ASP A N 1
ATOM 867 C CA . ASP A 1 118 ? -30.750 -6.385 25.802 1.00 40.72 118 ASP A CA 1
ATOM 868 C C . ASP A 1 118 ? -30.546 -7.528 26.812 1.00 40.72 118 ASP A C 1
ATOM 870 O O . ASP A 1 118 ? -31.382 -8.424 26.935 1.00 40.72 118 ASP A O 1
ATOM 874 N N . ASP A 1 119 ? -29.404 -7.540 27.502 1.00 40.06 119 ASP A N 1
ATOM 875 C CA . ASP A 1 119 ? -29.191 -8.419 28.645 1.00 40.06 119 ASP A CA 1
ATOM 876 C C . ASP A 1 119 ? -29.797 -7.728 29.863 1.00 40.06 119 ASP A C 1
ATOM 878 O O . ASP A 1 119 ? -29.193 -6.924 30.579 1.00 40.06 119 ASP A O 1
ATOM 882 N N . LYS A 1 120 ? -31.102 -7.953 29.991 1.00 40.34 120 LYS A N 1
ATOM 883 C CA . LYS A 1 120 ? -31.916 -7.533 31.115 1.00 40.34 120 LYS A CA 1
ATOM 884 C C . LYS A 1 120 ? -31.396 -8.266 32.346 1.00 40.34 120 LYS A C 1
ATOM 886 O O . LYS A 1 120 ? -31.699 -9.439 32.542 1.00 40.34 120 LYS A O 1
ATOM 891 N N . GLY A 1 121 ? -30.630 -7.551 33.166 1.00 36.03 121 GLY A N 1
ATOM 892 C CA . GLY A 1 121 ? -30.231 -8.022 34.483 1.00 36.03 121 GLY A CA 1
ATOM 893 C C . GLY A 1 121 ? -31.442 -8.516 35.271 1.00 36.03 121 GLY A C 1
ATOM 894 O O . GLY A 1 121 ? -32.409 -7.779 35.464 1.00 36.03 121 GLY A O 1
ATOM 895 N N . ASP A 1 122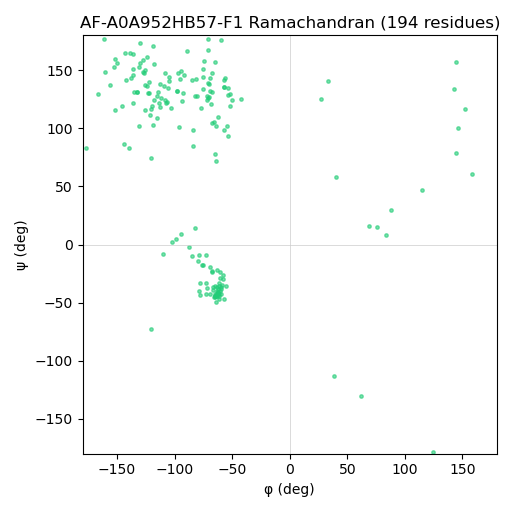 ? -31.361 -9.758 35.730 1.00 32.44 122 ASP A N 1
ATOM 896 C CA . ASP A 1 122 ? -32.167 -10.258 36.830 1.00 32.44 122 ASP A CA 1
ATOM 897 C C . ASP A 1 122 ? -31.215 -10.844 37.870 1.00 32.44 122 ASP A C 1
ATOM 899 O O . ASP A 1 122 ? -30.450 -11.775 37.612 1.00 32.44 122 ASP A O 1
ATOM 903 N N . ALA A 1 123 ? -31.215 -10.215 39.038 1.00 35.44 123 ALA A N 1
ATOM 904 C CA . ALA A 1 123 ? -30.509 -10.671 40.213 1.00 35.44 123 ALA A CA 1
ATOM 905 C C . ALA A 1 123 ? -31.547 -11.189 41.210 1.00 35.44 123 ALA 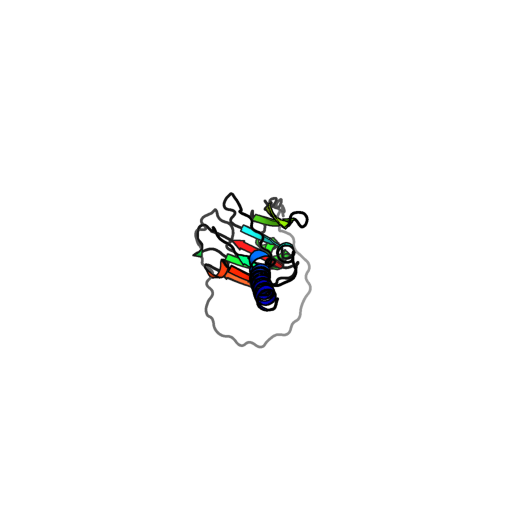A C 1
ATOM 907 O O . ALA A 1 123 ? -32.379 -10.418 41.683 1.00 35.44 123 ALA A O 1
ATOM 908 N N . GLY A 1 124 ? -31.427 -12.460 41.605 1.00 30.81 124 GLY A N 1
ATOM 909 C CA . GLY A 1 124 ? -31.972 -12.938 42.875 1.00 30.81 124 GLY A CA 1
ATOM 910 C C . GLY A 1 124 ? -32.353 -14.418 42.923 1.00 30.81 124 GLY A C 1
ATOM 911 O O . GLY A 1 124 ? -33.317 -14.828 42.294 1.00 30.81 124 GLY A O 1
ATOM 912 N N . GLY A 1 125 ? -31.682 -15.192 43.787 1.00 28.81 125 GLY A N 1
ATOM 913 C CA . GLY A 1 125 ? -32.272 -16.407 44.371 1.00 28.81 125 GLY A CA 1
ATOM 914 C C . GLY A 1 125 ? -31.304 -17.558 44.643 1.00 28.81 125 GLY A C 1
ATOM 915 O O . GLY A 1 125 ? -30.957 -18.312 43.748 1.00 28.81 125 GLY A O 1
ATOM 916 N N . ALA A 1 126 ? -30.897 -17.697 45.903 1.00 32.62 126 ALA A N 1
ATOM 917 C CA . ALA A 1 126 ? -29.926 -18.653 46.435 1.00 32.62 126 ALA A CA 1
ATOM 918 C C . ALA A 1 126 ? -30.414 -20.116 46.556 1.00 32.62 126 ALA A C 1
ATOM 920 O O . ALA A 1 126 ? -31.600 -20.351 46.762 1.00 32.62 126 ALA A O 1
ATOM 921 N N . ALA A 1 127 ? -29.458 -21.064 46.586 1.00 32.78 127 ALA A N 1
ATOM 922 C CA . ALA A 1 127 ? -29.185 -22.020 47.686 1.00 32.78 127 ALA A CA 1
ATOM 923 C C . ALA A 1 127 ? -28.765 -23.430 47.210 1.00 32.78 127 ALA A C 1
ATOM 925 O O . ALA A 1 127 ? -29.427 -24.041 46.377 1.00 32.78 127 ALA A O 1
ATOM 926 N N . GLY A 1 128 ? -27.709 -23.975 47.833 1.00 30.84 128 GLY A N 1
ATOM 927 C CA . GLY A 1 128 ? -27.366 -25.405 47.797 1.00 30.84 128 GLY A CA 1
ATOM 928 C C . GLY A 1 128 ? -25.860 -25.680 47.787 1.00 30.84 128 GLY A C 1
ATOM 929 O O . GLY A 1 128 ? -25.292 -25.949 46.736 1.00 30.84 128 GLY A O 1
ATOM 930 N N . GLY A 1 129 ? -25.204 -25.585 48.949 1.00 33.19 129 GLY A N 1
ATOM 931 C CA . GLY A 1 129 ? -23.785 -25.924 49.110 1.00 33.19 129 GLY A CA 1
ATOM 932 C C . GLY A 1 129 ? -23.531 -27.390 49.474 1.00 33.19 129 GLY A C 1
ATOM 933 O O . GLY A 1 129 ? -24.439 -28.065 49.939 1.00 33.19 129 GLY A O 1
ATOM 934 N N . THR A 1 130 ? -22.269 -27.821 49.355 1.00 29.91 130 THR A N 1
ATOM 935 C CA . THR A 1 130 ? -21.595 -28.787 50.252 1.00 29.91 130 THR A CA 1
ATOM 936 C C . THR A 1 130 ? -20.064 -28.671 50.119 1.00 29.91 130 THR A C 1
ATOM 938 O O . THR A 1 130 ? -19.552 -28.283 49.075 1.00 29.91 130 THR A O 1
ATOM 941 N N . ALA A 1 131 ? -19.370 -28.949 51.227 1.00 31.42 131 ALA A N 1
ATOM 942 C CA . ALA A 1 131 ? -18.017 -28.553 51.646 1.00 31.42 131 ALA A CA 1
ATOM 943 C C . ALA A 1 131 ? -16.784 -29.243 50.985 1.00 31.42 131 ALA A C 1
ATOM 945 O O . ALA A 1 131 ? -16.823 -30.437 50.715 1.00 31.42 131 ALA A O 1
ATOM 946 N N . THR A 1 132 ? -15.696 -28.469 50.771 1.00 35.78 132 THR A N 1
ATOM 947 C CA . THR A 1 132 ? -14.345 -28.443 51.442 1.00 35.78 132 THR A CA 1
ATOM 948 C C . THR A 1 132 ? -13.755 -29.787 51.966 1.00 35.78 132 THR A C 1
ATOM 950 O O . THR A 1 132 ? -14.516 -30.530 52.582 1.00 35.78 132 THR A O 1
ATOM 953 N N . PRO A 1 133 ? -12.423 -30.096 51.858 1.00 47.47 133 PRO A N 1
ATOM 954 C CA . PRO A 1 133 ? -11.328 -29.201 52.273 1.00 47.47 133 PRO A CA 1
ATOM 955 C C . PRO A 1 133 ? -10.008 -29.127 51.471 1.00 47.47 133 PRO A C 1
ATOM 957 O O . PRO A 1 133 ? -9.662 -29.977 50.658 1.00 47.47 133 PRO A O 1
ATOM 960 N N . ALA A 1 134 ? -9.282 -28.047 51.790 1.00 38.97 134 ALA A N 1
ATOM 961 C CA . ALA A 1 134 ? -7.918 -27.668 51.410 1.00 38.97 134 ALA A CA 1
ATOM 962 C C . ALA A 1 134 ? -6.817 -28.531 52.074 1.00 38.97 134 ALA A C 1
ATOM 964 O O . ALA A 1 134 ? -7.102 -29.322 52.975 1.00 38.97 134 ALA A O 1
ATOM 965 N N . PRO A 1 135 ? -5.539 -28.286 51.722 1.00 46.25 135 PRO A N 1
ATOM 966 C CA . PRO A 1 135 ? -4.669 -27.658 52.724 1.00 46.25 135 PRO A CA 1
ATOM 967 C C . PRO A 1 135 ? -3.875 -26.433 52.209 1.00 46.25 135 PRO A C 1
ATOM 969 O O . PRO A 1 135 ? -3.540 -26.310 51.036 1.00 46.25 135 PRO A O 1
ATOM 972 N N . THR A 1 136 ? -3.558 -25.556 53.161 1.00 39.00 136 THR A N 1
ATOM 973 C CA . THR A 1 136 ? -2.737 -24.318 53.148 1.00 39.00 136 THR A CA 1
ATOM 974 C C . THR A 1 136 ? -1.564 -24.554 54.143 1.00 39.00 136 THR A C 1
ATOM 976 O O . THR A 1 136 ? -1.709 -25.510 54.913 1.00 39.00 136 THR A O 1
ATOM 979 N N . PRO A 1 137 ? -0.473 -23.751 54.311 1.00 55.03 137 PRO A N 1
ATOM 980 C CA . PRO A 1 137 ? 0.114 -22.602 53.574 1.00 55.03 137 PRO A CA 1
ATOM 981 C C . PRO A 1 137 ? 1.639 -22.724 53.276 1.00 55.03 137 PRO A C 1
ATOM 983 O O . PRO A 1 137 ? 2.344 -23.527 53.877 1.00 55.03 137 PRO A O 1
ATOM 986 N N . ALA A 1 138 ? 2.191 -21.776 52.504 1.00 35.31 138 ALA A N 1
ATOM 987 C CA . ALA A 1 138 ? 3.424 -21.076 52.903 1.00 35.31 138 ALA A CA 1
ATOM 988 C C . ALA A 1 138 ? 3.467 -19.662 52.292 1.00 35.31 138 ALA A C 1
ATOM 990 O O . ALA A 1 138 ? 3.499 -19.476 51.080 1.00 35.31 138 ALA A O 1
ATOM 991 N N . THR A 1 139 ? 3.430 -18.669 53.172 1.00 36.56 139 THR A N 1
ATOM 992 C CA . THR A 1 139 ? 3.545 -17.226 52.936 1.00 36.56 139 THR A CA 1
ATOM 993 C C . THR A 1 139 ? 4.999 -16.782 52.789 1.00 36.56 139 THR A C 1
ATOM 995 O O . THR A 1 139 ? 5.843 -17.175 53.589 1.00 36.56 139 THR A O 1
ATOM 998 N N . THR A 1 140 ? 5.272 -15.834 51.892 1.00 34.06 140 THR A N 1
ATOM 999 C CA . THR A 1 140 ? 6.247 -14.755 52.133 1.00 34.06 140 THR A CA 1
ATOM 1000 C C . THR A 1 140 ? 5.738 -13.489 51.440 1.00 34.06 140 THR A C 1
ATOM 1002 O O . THR A 1 140 ? 5.504 -13.483 50.237 1.00 34.06 140 THR A O 1
ATOM 1005 N N . ALA A 1 141 ? 5.508 -12.446 52.237 1.00 37.19 141 ALA A N 1
ATOM 1006 C CA . ALA A 1 141 ? 5.156 -11.087 51.826 1.00 37.19 141 ALA A CA 1
ATOM 1007 C C . ALA A 1 141 ? 6.451 -10.253 51.669 1.00 37.19 141 ALA A C 1
ATOM 1009 O O . ALA A 1 141 ? 7.413 -10.517 52.391 1.00 37.19 141 ALA A O 1
ATOM 1010 N N . THR A 1 142 ? 6.562 -9.293 50.735 1.00 37.88 142 THR A N 1
ATOM 1011 C CA . THR A 1 142 ? 6.392 -7.817 50.937 1.00 37.88 142 THR A CA 1
ATOM 1012 C C . THR A 1 142 ? 7.416 -7.095 50.009 1.00 37.88 142 THR A C 1
ATOM 1014 O O . THR A 1 142 ? 8.457 -7.712 49.781 1.00 37.88 142 THR A O 1
ATOM 1017 N N . PRO A 1 143 ? 7.304 -5.811 49.564 1.00 46.12 143 PRO A N 1
ATOM 1018 C CA . PRO A 1 143 ? 6.160 -4.923 49.277 1.00 46.12 143 PRO A CA 1
ATOM 1019 C C . PRO A 1 143 ? 6.155 -4.264 47.860 1.00 46.12 143 PRO A C 1
ATOM 1021 O O . PRO A 1 143 ? 7.186 -4.052 47.236 1.00 46.12 143 PRO A O 1
ATOM 1024 N N . SER A 1 144 ? 4.948 -3.847 47.449 1.00 40.16 144 SER A N 1
ATOM 1025 C CA . SER A 1 144 ? 4.527 -2.564 46.830 1.00 40.16 144 SER A CA 1
ATOM 1026 C C . SER A 1 144 ? 5.502 -1.702 46.001 1.00 40.16 144 SER A C 1
ATOM 1028 O O . SER A 1 144 ? 6.457 -1.154 46.545 1.00 40.16 144 SER A O 1
ATOM 1030 N N . ALA A 1 145 ? 5.104 -1.387 44.758 1.00 37.62 145 ALA A N 1
ATOM 1031 C CA . ALA A 1 145 ? 4.885 -0.002 44.305 1.00 37.62 145 ALA A CA 1
ATOM 1032 C C . ALA A 1 145 ? 4.131 0.038 42.958 1.00 37.62 145 ALA A C 1
ATOM 1034 O O . ALA A 1 145 ? 4.561 -0.584 41.992 1.00 37.62 145 ALA A O 1
ATOM 1035 N N . GLY A 1 146 ? 3.050 0.827 42.884 1.00 30.02 146 GLY A N 1
ATOM 1036 C CA . GLY A 1 146 ? 2.582 1.399 41.616 1.00 30.02 146 GLY A CA 1
ATOM 1037 C C . GLY A 1 146 ? 1.219 0.959 41.085 1.00 30.02 146 GLY A C 1
ATOM 1038 O O . GLY A 1 146 ? 1.093 0.695 39.896 1.00 30.02 146 GLY A O 1
ATOM 1039 N N . ALA A 1 147 ? 0.177 0.945 41.920 1.00 45.41 147 ALA A N 1
ATOM 1040 C CA . ALA A 1 147 ? -1.157 1.227 41.398 1.00 45.41 147 ALA A CA 1
ATOM 1041 C C . ALA A 1 147 ? -1.213 2.710 40.989 1.00 45.41 147 ALA A C 1
ATOM 1043 O O . ALA A 1 147 ? -1.023 3.578 41.837 1.00 45.41 147 ALA A O 1
ATOM 1044 N N . SER A 1 148 ? -1.499 2.983 39.717 1.00 31.97 148 SER A N 1
ATOM 1045 C CA . SER A 1 148 ? -2.057 4.262 39.269 1.00 31.97 148 SER A CA 1
ATOM 1046 C C . SER A 1 148 ? -3.115 3.989 38.211 1.00 31.97 148 SER A C 1
ATOM 1048 O O . SER A 1 148 ? -2.880 4.049 37.010 1.00 31.97 148 SER A O 1
ATOM 1050 N N . SER A 1 149 ? -4.310 3.675 38.697 1.00 47.31 149 SER A N 1
ATOM 1051 C CA . SER A 1 149 ? -5.556 3.949 37.997 1.00 47.31 149 SER A CA 1
ATOM 1052 C C . SER A 1 149 ? -5.957 5.395 38.297 1.00 47.31 149 SER A C 1
ATOM 1054 O O . SER A 1 149 ? -6.527 5.658 39.355 1.00 47.31 149 SER A O 1
ATOM 1056 N N . SER A 1 150 ? -5.657 6.328 37.397 1.00 39.94 150 SER A N 1
ATOM 1057 C CA . SER A 1 150 ? -6.324 7.639 37.340 1.00 39.94 150 SER A CA 1
ATOM 1058 C C . SER A 1 150 ? -5.817 8.451 36.153 1.00 39.94 150 SER A C 1
ATOM 1060 O O . SER A 1 150 ? -4.970 9.330 36.264 1.00 39.94 150 SER A O 1
ATOM 1062 N N . GLY A 1 151 ? -6.400 8.169 34.994 1.00 32.78 151 GLY A N 1
ATOM 1063 C CA . GLY A 1 151 ? -6.441 9.098 33.878 1.00 32.78 151 GLY A CA 1
ATOM 1064 C C . GLY A 1 151 ? -7.893 9.378 33.530 1.00 32.78 151 GLY A C 1
ATOM 1065 O O . GLY A 1 151 ? -8.387 8.878 32.528 1.00 32.78 151 GLY A O 1
ATOM 1066 N N . THR A 1 152 ? -8.594 10.168 34.347 1.00 43.09 152 THR A N 1
ATOM 1067 C CA . THR A 1 152 ? -9.728 10.970 33.862 1.00 43.09 152 THR A CA 1
ATOM 1068 C C . THR A 1 152 ? -9.170 11.993 32.878 1.00 43.09 152 THR A C 1
ATOM 1070 O O . THR A 1 152 ? -8.942 13.151 33.214 1.00 43.09 152 THR A O 1
ATOM 1073 N N . GLY A 1 153 ? -8.879 11.532 31.665 1.00 34.69 153 GLY A N 1
ATOM 1074 C CA . GLY A 1 153 ? -8.788 12.394 30.507 1.00 34.69 153 GLY A CA 1
ATOM 1075 C C . GLY A 1 153 ? -10.214 12.696 30.092 1.00 34.69 153 GLY A C 1
ATOM 1076 O O . GLY A 1 153 ? -10.977 11.787 29.778 1.00 34.69 153 GLY A O 1
ATOM 1077 N N . THR A 1 154 ? -10.591 13.965 30.139 1.00 37.34 154 THR A N 1
ATOM 1078 C CA . THR A 1 154 ? -11.772 14.483 29.459 1.00 37.34 154 THR A CA 1
ATOM 1079 C C . THR A 1 154 ? -11.659 14.081 27.989 1.00 37.34 154 THR A C 1
ATOM 1081 O O . THR A 1 154 ? -10.963 14.739 27.219 1.00 37.34 154 THR A O 1
ATOM 1084 N N . ALA A 1 155 ? -12.254 12.946 27.619 1.00 40.00 155 ALA A N 1
ATOM 1085 C CA . ALA A 1 155 ? -12.252 12.469 26.250 1.00 40.00 155 ALA A CA 1
ATOM 1086 C C . ALA A 1 155 ? -13.063 13.475 25.440 1.00 40.00 155 ALA A C 1
ATOM 1088 O O . ALA A 1 155 ? -14.287 13.551 25.559 1.00 40.00 155 ALA A O 1
ATOM 1089 N N . ALA A 1 156 ? -12.360 14.290 24.660 1.00 38.81 156 ALA A N 1
ATOM 1090 C CA . ALA A 1 156 ? -12.958 15.025 23.570 1.00 38.81 156 ALA A CA 1
ATOM 1091 C C . ALA A 1 156 ? -13.666 13.994 22.686 1.00 38.81 156 ALA A C 1
ATOM 1093 O O . ALA A 1 156 ? -13.042 13.218 21.965 1.00 38.81 156 ALA A O 1
ATOM 1094 N N . GLN A 1 157 ? -14.983 13.918 22.814 1.00 43.88 157 GLN A N 1
ATOM 1095 C CA . GLN A 1 157 ? -15.795 13.085 21.958 1.00 43.88 157 GLN A CA 1
ATOM 1096 C C . GLN A 1 157 ? -15.743 13.677 20.546 1.00 43.88 157 GLN A C 1
ATOM 1098 O O . GLN A 1 157 ? -16.351 14.718 20.317 1.00 43.88 157 GLN A O 1
ATOM 1103 N N . ALA A 1 158 ? -14.976 13.034 19.652 1.00 49.69 158 ALA A N 1
ATOM 1104 C CA . ALA A 1 158 ? -15.268 12.789 18.227 1.00 49.69 158 ALA A CA 1
ATOM 1105 C C . ALA A 1 158 ? -13.991 12.515 17.393 1.00 49.69 158 ALA A C 1
ATOM 1107 O O . ALA A 1 158 ? -13.702 13.228 16.440 1.00 49.69 158 ALA A O 1
ATOM 1108 N N . ALA A 1 159 ? -13.247 11.456 17.715 1.00 65.44 159 ALA A N 1
ATOM 1109 C CA . ALA A 1 159 ? -12.355 10.756 16.786 1.00 65.44 159 ALA A CA 1
ATOM 1110 C C . ALA A 1 159 ? -12.181 9.324 17.323 1.00 65.44 159 ALA A C 1
ATOM 1112 O O . ALA A 1 159 ? -12.111 9.146 18.538 1.00 65.44 159 ALA A O 1
ATOM 1113 N N . GLY A 1 160 ? -12.217 8.296 16.471 1.00 77.12 160 GLY A N 1
ATOM 1114 C CA . GLY A 1 160 ? -12.120 6.892 16.907 1.00 77.12 160 GLY A CA 1
ATOM 1115 C C . GLY A 1 160 ? -10.815 6.561 17.665 1.00 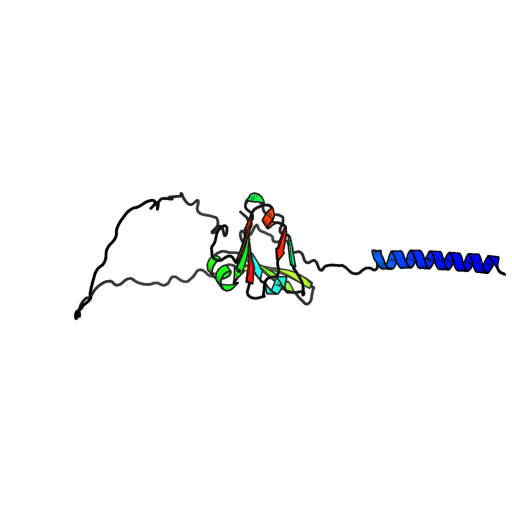77.12 160 GLY A C 1
ATOM 1116 O O . GLY A 1 160 ? -9.917 7.403 17.744 1.00 77.12 160 GLY A O 1
ATOM 1117 N N . PRO A 1 161 ? -10.645 5.335 18.189 1.00 87.81 161 PRO A N 1
ATOM 1118 C CA . PRO A 1 161 ? -9.437 4.929 18.921 1.00 87.81 161 PRO A CA 1
ATOM 1119 C C . PRO A 1 161 ? -8.139 5.122 18.108 1.00 87.81 161 PRO A C 1
ATOM 1121 O O . PRO A 1 161 ? -8.118 4.936 16.895 1.00 87.81 161 PRO A O 1
ATOM 1124 N N . ASN A 1 162 ? -7.035 5.518 18.739 1.00 90.38 162 ASN A N 1
ATOM 1125 C CA . ASN A 1 162 ? -5.729 5.543 18.066 1.00 90.38 162 ASN A CA 1
ATOM 1126 C C . ASN A 1 162 ? -5.145 4.116 18.062 1.00 90.38 162 ASN A C 1
ATOM 1128 O O . ASN A 1 162 ? -5.110 3.524 19.141 1.00 90.38 162 ASN A O 1
ATOM 1132 N N . PRO A 1 163 ? -4.724 3.544 16.913 1.00 91.25 163 PRO A N 1
ATOM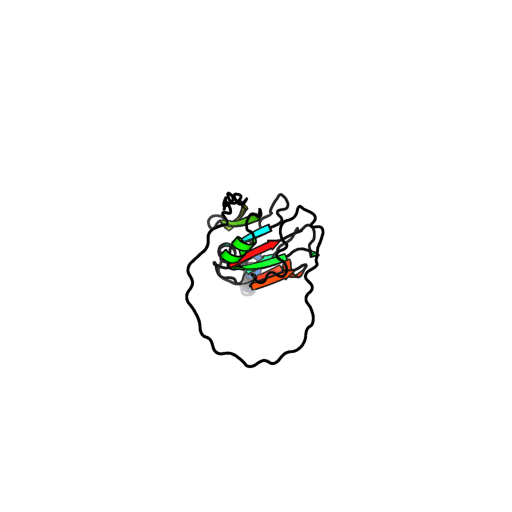 1133 C CA . PRO A 1 163 ? -4.111 2.215 16.898 1.00 91.25 163 PRO A CA 1
ATOM 1134 C C . PRO A 1 163 ? -2.730 2.163 17.550 1.00 91.25 163 PRO A C 1
ATOM 1136 O O . PRO A 1 163 ? -2.332 1.065 17.923 1.00 91.25 163 PRO A O 1
ATOM 1139 N N . ALA A 1 164 ? -2.039 3.297 17.716 1.00 92.25 164 ALA A N 1
ATOM 1140 C CA . ALA A 1 164 ? -0.684 3.332 18.263 1.00 92.25 164 ALA A CA 1
ATOM 1141 C C . ALA A 1 164 ? -0.557 2.580 19.602 1.00 92.25 164 ALA A C 1
ATOM 1143 O O . ALA A 1 164 ? -1.321 2.829 20.543 1.00 92.25 164 ALA A O 1
ATOM 1144 N N . GLY A 1 165 ? 0.432 1.693 19.700 1.00 91.25 165 GLY A N 1
ATOM 1145 C CA . GLY A 1 165 ? 0.766 0.932 20.900 1.00 91.25 165 GLY A CA 1
ATOM 1146 C C . GLY A 1 165 ? -0.174 -0.232 21.228 1.00 91.25 165 GLY A C 1
ATOM 1147 O O . GLY A 1 165 ? -0.142 -0.721 22.360 1.00 91.25 165 GLY A O 1
ATOM 1148 N N . SER A 1 166 ? -1.022 -0.680 20.294 1.00 93.00 166 SER A N 1
ATOM 1149 C CA . SER A 1 166 ? -1.843 -1.879 20.517 1.00 93.00 166 SER A CA 1
ATOM 1150 C C . SER A 1 166 ? -0.992 -3.151 20.497 1.00 93.00 166 SER A C 1
ATOM 1152 O O . SER A 1 166 ? -0.132 -3.345 19.643 1.00 93.00 166 SER A O 1
ATOM 1154 N N . ASP A 1 167 ? -1.292 -4.068 21.412 1.00 94.38 167 ASP A N 1
ATOM 1155 C CA . ASP A 1 167 ? -0.703 -5.407 21.490 1.00 94.38 167 ASP A CA 1
ATOM 1156 C C . ASP A 1 167 ? -1.196 -6.371 20.395 1.00 94.38 167 ASP A C 1
ATOM 1158 O O . ASP A 1 167 ? -0.653 -7.465 20.240 1.00 94.38 167 ASP A O 1
ATOM 1162 N N . LEU A 1 168 ? -2.216 -5.977 19.628 1.00 94.25 168 LEU A N 1
ATOM 1163 C CA . LEU A 1 168 ? -2.771 -6.764 18.524 1.00 94.25 168 LEU A CA 1
ATOM 1164 C C . LEU A 1 168 ? -1.931 -6.672 17.244 1.00 94.25 168 LEU A C 1
ATOM 1166 O O . LEU A 1 168 ? -2.135 -7.454 16.307 1.00 94.25 168 LEU A O 1
ATOM 1170 N N . TRP A 1 169 ? -1.009 -5.713 17.180 1.00 96.25 169 TRP A N 1
ATOM 1171 C CA . TRP A 1 169 ? -0.151 -5.499 16.025 1.00 96.25 169 TRP A CA 1
ATOM 1172 C C . TRP A 1 169 ? 1.078 -6.396 16.074 1.00 96.25 169 TRP A C 1
ATOM 1174 O O . TRP A 1 169 ? 1.674 -6.635 17.120 1.00 96.25 169 TRP A O 1
ATOM 1184 N N . LEU A 1 170 ? 1.460 -6.899 14.904 1.00 95.19 170 LEU A N 1
ATOM 1185 C CA . LEU A 1 170 ? 2.718 -7.613 14.717 1.00 95.19 170 LEU A CA 1
ATOM 1186 C C . LEU A 1 170 ? 3.880 -6.624 14.616 1.00 95.19 170 LEU A C 1
ATOM 1188 O O . LEU A 1 170 ? 4.951 -6.874 15.162 1.00 95.19 170 LEU A O 1
ATOM 1192 N N . GLU A 1 171 ? 3.654 -5.509 13.926 1.00 95.06 171 GLU A N 1
ATOM 1193 C CA . GLU A 1 171 ? 4.577 -4.384 13.841 1.00 95.06 171 GLU A CA 1
ATOM 1194 C C . GLU A 1 171 ? 3.790 -3.092 13.598 1.00 95.06 171 GLU A C 1
ATOM 1196 O O . GLU A 1 171 ? 2.694 -3.103 13.024 1.00 95.06 171 GLU A O 1
ATOM 1201 N N . GLU A 1 172 ? 4.372 -1.987 14.046 1.00 95.12 172 GLU A N 1
ATOM 1202 C CA . GLU A 1 172 ? 3.810 -0.644 14.004 1.00 95.12 172 GLU A CA 1
ATOM 1203 C C . GLU A 1 172 ? 4.894 0.354 13.589 1.00 95.12 172 GLU A C 1
ATOM 1205 O O . GLU A 1 172 ? 6.060 0.231 13.970 1.00 95.12 172 GLU A O 1
ATOM 1210 N N . PHE A 1 173 ? 4.489 1.348 12.805 1.00 95.00 173 PHE A N 1
ATOM 1211 C CA . PHE A 1 173 ? 5.305 2.461 12.356 1.00 95.00 173 PHE A CA 1
ATOM 1212 C C . PHE A 1 173 ? 4.528 3.756 12.561 1.00 95.00 173 PHE A C 1
ATOM 1214 O O . PHE A 1 173 ? 3.396 3.879 12.094 1.00 95.00 173 PHE A O 1
ATOM 1221 N N . ASP A 1 174 ? 5.171 4.741 13.175 1.00 92.81 174 ASP A N 1
ATOM 1222 C CA . ASP A 1 174 ? 4.580 6.051 13.433 1.00 92.81 174 ASP A CA 1
ATOM 1223 C C . ASP A 1 174 ? 5.343 7.163 12.715 1.00 92.81 174 ASP A C 1
ATOM 1225 O O . ASP A 1 174 ? 6.546 7.066 12.436 1.00 92.81 174 ASP A O 1
ATOM 1229 N N . GLY A 1 175 ? 4.649 8.266 12.455 1.00 89.19 175 GLY A N 1
ATOM 1230 C CA . GLY A 1 175 ? 5.255 9.482 11.938 1.00 89.19 175 GLY A CA 1
ATOM 1231 C C . GLY A 1 175 ? 5.902 9.278 10.565 1.00 89.19 175 GLY A C 1
ATOM 1232 O O . GLY A 1 175 ? 5.323 8.694 9.652 1.00 89.19 175 GLY A O 1
ATOM 1233 N N . GLU A 1 176 ? 7.151 9.726 10.421 1.00 88.94 176 GLU A N 1
ATOM 1234 C CA . GLU A 1 176 ? 7.921 9.586 9.177 1.00 88.94 176 GLU A CA 1
ATOM 1235 C C . GLU A 1 176 ? 8.141 8.115 8.777 1.00 88.94 176 GLU A C 1
ATOM 1237 O O . GLU A 1 176 ? 8.116 7.785 7.591 1.00 88.94 176 GLU A O 1
ATOM 1242 N N . ALA A 1 177 ? 8.284 7.208 9.752 1.00 89.94 177 ALA A N 1
ATOM 1243 C CA . ALA A 1 177 ? 8.462 5.781 9.477 1.00 89.94 177 ALA A CA 1
ATOM 1244 C C . ALA A 1 177 ? 7.202 5.141 8.868 1.00 89.94 177 ALA A C 1
ATOM 1246 O O . ALA A 1 177 ? 7.302 4.134 8.168 1.00 89.94 177 ALA A O 1
ATOM 1247 N N . ALA A 1 178 ? 6.030 5.742 9.088 1.00 91.56 178 ALA A N 1
ATOM 1248 C CA . ALA A 1 178 ? 4.753 5.278 8.562 1.00 91.56 178 ALA A CA 1
ATOM 1249 C C . ALA A 1 178 ? 4.565 5.593 7.063 1.00 91.56 178 ALA A C 1
ATOM 1251 O O . ALA A 1 178 ? 3.726 4.982 6.401 1.00 91.56 178 ALA A O 1
ATOM 1252 N N . GLN A 1 179 ? 5.349 6.522 6.501 1.00 92.38 179 GLN A N 1
ATOM 1253 C CA . GLN A 1 179 ? 5.182 6.955 5.111 1.00 92.38 179 GLN A CA 1
ATOM 1254 C C . GLN A 1 179 ? 5.644 5.904 4.109 1.00 92.38 179 GLN A C 1
ATOM 1256 O O . GLN A 1 179 ? 4.972 5.674 3.109 1.00 92.38 179 GLN A O 1
ATOM 1261 N N . VAL A 1 180 ? 6.789 5.262 4.357 1.00 94.81 180 VAL A N 1
ATOM 1262 C CA . VAL A 1 180 ? 7.363 4.268 3.442 1.00 94.81 180 VAL A CA 1
ATOM 1263 C C . VAL A 1 180 ? 7.739 3.021 4.219 1.00 94.81 180 VAL A C 1
ATOM 1265 O O . VAL A 1 180 ? 8.791 2.950 4.850 1.00 94.81 180 VAL A O 1
ATOM 1268 N N . THR A 1 181 ? 6.893 2.004 4.113 1.00 94.69 181 THR A N 1
ATOM 1269 C CA . THR A 1 181 ? 7.059 0.736 4.823 1.00 94.69 181 THR A CA 1
ATOM 1270 C C . THR A 1 181 ? 7.310 -0.391 3.830 1.00 94.69 181 THR A C 1
ATOM 1272 O O . THR A 1 181 ? 6.622 -0.538 2.818 1.00 94.69 181 THR A O 1
ATOM 1275 N N . ARG A 1 182 ? 8.342 -1.197 4.088 1.00 93.38 182 ARG A N 1
ATOM 1276 C CA . ARG A 1 182 ? 8.591 -2.434 3.339 1.00 93.38 182 ARG A CA 1
ATOM 1277 C C . ARG A 1 182 ? 8.032 -3.597 4.126 1.00 93.38 182 ARG A C 1
ATOM 1279 O O . ARG A 1 182 ? 8.300 -3.704 5.316 1.00 93.38 182 ARG A O 1
ATOM 1286 N N . MET A 1 183 ? 7.287 -4.463 3.457 1.00 91.75 183 MET A N 1
ATOM 1287 C CA . MET A 1 183 ? 6.601 -5.565 4.114 1.00 91.75 183 MET A CA 1
ATOM 1288 C C . MET A 1 183 ? 6.451 -6.770 3.191 1.00 91.75 183 MET A C 1
ATOM 1290 O O . MET A 1 183 ? 6.464 -6.658 1.964 1.00 91.75 183 MET A O 1
ATOM 1294 N N . ASN A 1 184 ? 6.303 -7.931 3.818 1.00 92.31 184 ASN A N 1
ATOM 1295 C CA . ASN A 1 184 ? 5.955 -9.185 3.169 1.00 92.31 184 ASN A CA 1
ATOM 1296 C C . ASN A 1 184 ? 5.051 -9.953 4.118 1.00 92.31 184 ASN A C 1
ATOM 1298 O O . ASN A 1 184 ? 5.520 -10.719 4.964 1.00 92.31 184 ASN A O 1
ATOM 1302 N N . ILE A 1 185 ? 3.762 -9.658 4.012 1.00 92.56 185 ILE A N 1
ATOM 1303 C CA . ILE A 1 185 ? 2.743 -10.190 4.905 1.00 92.56 185 ILE A CA 1
ATOM 1304 C C . ILE A 1 185 ? 1.935 -11.281 4.194 1.00 92.56 185 ILE A C 1
ATOM 1306 O O . ILE A 1 185 ? 1.700 -11.183 2.990 1.00 92.56 185 ILE A O 1
ATOM 1310 N N . PRO A 1 186 ? 1.503 -12.336 4.900 1.00 94.75 186 PRO A N 1
ATOM 1311 C CA . PRO A 1 186 ? 0.611 -13.341 4.331 1.00 94.75 186 PRO A CA 1
ATOM 1312 C C . PRO A 1 186 ? -0.811 -12.789 4.120 1.00 94.75 186 PRO A C 1
ATOM 1314 O O . PRO A 1 186 ? -1.168 -11.725 4.624 1.00 94.75 186 PRO A O 1
ATOM 1317 N N . ASP A 1 187 ? -1.644 -13.527 3.380 1.00 94.38 187 ASP A N 1
ATOM 1318 C CA . ASP A 1 187 ? -3.010 -13.105 3.021 1.00 94.38 187 ASP A CA 1
ATOM 1319 C C . ASP A 1 187 ? -3.951 -12.928 4.223 1.00 94.38 187 ASP A C 1
ATOM 1321 O O . ASP A 1 187 ? -4.961 -12.230 4.117 1.00 94.38 187 ASP A O 1
ATOM 1325 N N . ASP A 1 188 ? -3.645 -13.565 5.355 1.00 95.88 188 ASP A N 1
ATOM 1326 C CA . ASP A 1 188 ? -4.405 -13.475 6.600 1.00 95.88 188 ASP A CA 1
ATOM 1327 C C . ASP A 1 188 ? -3.979 -12.300 7.491 1.00 95.88 188 ASP A C 1
ATOM 1329 O O . ASP A 1 188 ? -4.624 -12.049 8.513 1.00 95.88 188 ASP A O 1
ATOM 1333 N N . VAL A 1 189 ? -2.975 -11.520 7.092 1.00 97.00 189 VAL A N 1
ATOM 1334 C CA . VAL A 1 189 ? -2.543 -10.287 7.762 1.00 97.00 189 VAL A CA 1
ATOM 1335 C C . VAL A 1 189 ? -3.007 -9.085 6.947 1.00 97.00 189 VAL A C 1
ATOM 1337 O O . VAL A 1 189 ? -2.998 -9.1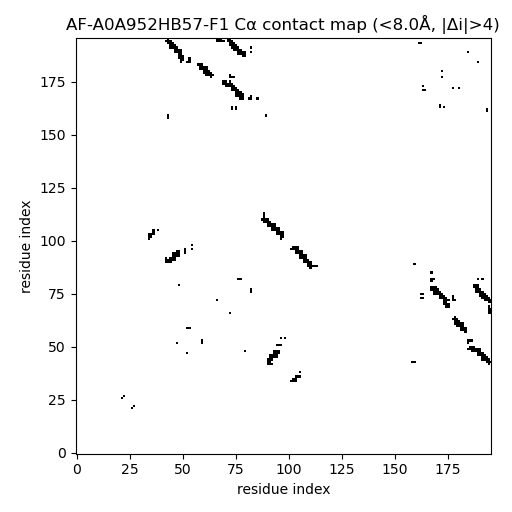03 5.721 1.00 97.00 189 VAL A O 1
ATOM 1340 N N . SER A 1 190 ? -3.450 -8.039 7.634 1.00 97.06 190 SER A N 1
ATOM 1341 C CA . SER A 1 190 ? -3.907 -6.796 7.017 1.00 97.06 190 SER A CA 1
ATOM 1342 C C . SER A 1 190 ? -3.160 -5.613 7.604 1.00 97.06 190 SER A C 1
ATOM 1344 O O . SER A 1 190 ? -2.754 -5.640 8.767 1.00 97.06 190 SER A O 1
ATOM 1346 N N . VAL A 1 191 ? -3.000 -4.577 6.789 1.00 97.19 191 VAL A N 1
ATOM 1347 C CA . VAL A 1 191 ? -2.411 -3.301 7.186 1.00 97.19 191 VAL A CA 1
ATOM 1348 C C . VAL A 1 191 ? -3.532 -2.324 7.495 1.00 97.19 191 VAL A C 1
ATOM 1350 O O . VAL A 1 191 ? -4.453 -2.154 6.692 1.00 97.19 191 VAL A O 1
ATOM 1353 N N . ILE A 1 192 ? -3.423 -1.652 8.631 1.00 95.69 192 ILE A N 1
ATOM 1354 C CA . ILE A 1 192 ? -4.212 -0.480 8.970 1.00 95.69 192 ILE A CA 1
ATOM 1355 C C . ILE A 1 192 ? -3.336 0.764 8.852 1.00 95.69 192 ILE A C 1
ATOM 1357 O O . ILE A 1 192 ? -2.200 0.805 9.316 1.00 95.69 192 ILE A O 1
ATOM 1361 N N . VAL A 1 193 ? -3.889 1.789 8.221 1.00 94.94 193 VAL A N 1
ATOM 1362 C CA . VAL A 1 193 ? -3.345 3.139 8.186 1.00 94.94 193 VAL A CA 1
ATOM 1363 C C . VAL A 1 193 ? -4.323 4.023 8.944 1.00 94.94 193 VAL A C 1
ATOM 1365 O O . VAL A 1 193 ? -5.497 4.096 8.571 1.00 94.94 193 VAL A O 1
ATOM 1368 N N . ALA A 1 194 ? -3.851 4.690 9.989 1.00 93.12 194 ALA A N 1
ATOM 1369 C CA . ALA A 1 194 ? -4.605 5.708 10.699 1.00 93.12 194 ALA A CA 1
ATOM 1370 C C . ALA A 1 194 ? -3.983 7.089 10.501 1.00 93.12 194 ALA A C 1
ATOM 1372 O O . ALA A 1 194 ? -2.764 7.252 10.547 1.00 93.12 194 ALA A O 1
ATOM 1373 N N . SER A 1 195 ? -4.841 8.081 10.291 1.00 87.44 195 SER A N 1
ATOM 1374 C CA . SER A 1 195 ? -4.469 9.492 10.207 1.00 87.44 195 SER A CA 1
ATOM 1375 C C . SER A 1 195 ? -5.416 10.324 11.068 1.00 87.44 195 SER A C 1
ATOM 1377 O O . SER A 1 195 ? -6.637 10.151 10.985 1.00 87.44 195 SER A O 1
ATOM 1379 N N . ASP A 1 196 ? -4.842 11.198 11.891 1.00 72.62 196 ASP A N 1
ATOM 1380 C CA . ASP A 1 196 ? -5.520 12.153 12.781 1.00 72.62 196 ASP A CA 1
ATOM 1381 C C . ASP A 1 196 ? -5.253 13.596 12.328 1.00 72.62 196 ASP A C 1
ATOM 1383 O O . ASP A 1 196 ? -4.217 13.823 11.657 1.00 72.62 196 ASP A O 1
#